Protein AF-A0AAX3UDH3-F1 (afdb_monomer_lite)

InterPro domains:
  IPR043994 Bacterial toxin, RNase RnlA/LsoA, DBD domain [PF19034] (33-159)

Radius of gyration: 20.66 Å; chains: 1; bounding box: 42×33×62 Å

Sequence (194 aa):
MVEQSVAYLVPLVESSEAVIETLSDFNTNINKQRIEKLFNKLIPDYQGGQSNQKYENMLYQSVFNYDSNSESYEYTYKITPALRLSEYYLGEIFEKIDGGHECVVNKWGYHRFNNAFEPTSEHHLKSSFKDILSDDEKVRFVESLYNFYNSERSKYFHTNDDALDTLTVDSNQEAKDILKEAFELFDKYYIYFV

Secondary structure (DSSP, 8-state):
-HHHHHHHHGGGSSSHHHHHHHHHHH-----HHHHHHHHHHHSTT--S--S-HHHHHHHHHHHHHHH-----S--HHHHHHHHHHHHHHHHHHHHHHHTT-SSSB-TTS-B-GGGGB-SSSS-PBPHHHHHHH--HHHHHHHHHHHHHHHHHHHHHHPPPSSGGG------HHHHHHHHHHHHHHHHHHHHHT-

Organism: NCBI:txid267818

Foldseek 3Di:
DVVVVLVVCVVVAPDPVRSCVVVVVVPPPPPLVVLVVQLCVLQVLPPDDPVDPVLVVLSSQLSVLLPDPDDDQFNLVSCVSLLVNLLVLLCLVVCVQPVCPDFFADPVGHGDSLRQFDPDPQTAGDVSSVVSLVDVVVRVLSSLSCSLSVVSCVQQVDCDPDVVSRDTHRDSVSSNVSSSSSSVSNSVSSVRPD

Structure (mmCIF, N/CA/C/O backbone):
data_AF-A0AAX3UDH3-F1
#
_entry.id   AF-A0AAX3UDH3-F1
#
loop_
_atom_site.group_PDB
_atom_site.id
_atom_site.type_symbol
_atom_site.label_atom_id
_atom_site.label_alt_id
_atom_site.label_comp_id
_atom_site.label_asym_id
_atom_site.label_entity_id
_atom_site.label_seq_id
_atom_site.pdbx_PDB_ins_code
_atom_site.Cartn_x
_atom_site.Cartn_y
_atom_site.Cartn_z
_atom_site.occupancy
_atom_site.B_iso_or_equiv
_atom_site.auth_seq_id
_atom_site.auth_comp_id
_atom_site.auth_asym_id
_atom_site.auth_atom_id
_atom_site.pdbx_PDB_model_num
ATOM 1 N N . MET A 1 1 ? -3.251 20.410 29.543 1.00 50.47 1 MET A N 1
ATOM 2 C CA . MET A 1 1 ? -4.404 20.405 28.610 1.00 50.47 1 MET A CA 1
ATOM 3 C C . MET A 1 1 ? -5.222 19.122 28.693 1.00 50.47 1 MET A C 1
ATOM 5 O O . MET A 1 1 ? -6.424 19.229 28.888 1.00 50.47 1 MET A O 1
ATOM 9 N N . VAL A 1 2 ? -4.614 17.932 28.603 1.00 46.34 2 VAL A N 1
ATOM 10 C CA . VAL A 1 2 ? -5.350 16.653 28.714 1.00 46.34 2 VAL A CA 1
ATOM 11 C C . VAL A 1 2 ? -5.988 16.478 30.099 1.00 46.34 2 VAL A C 1
ATOM 13 O O . VAL A 1 2 ? -7.186 16.251 30.180 1.00 46.34 2 VAL A O 1
ATOM 16 N N . GLU A 1 3 ? -5.248 16.719 31.187 1.00 49.31 3 GLU A N 1
ATOM 17 C CA . GLU A 1 3 ? -5.782 16.614 32.562 1.00 49.31 3 GLU A CA 1
ATOM 18 C C . GLU A 1 3 ? -6.957 17.566 32.833 1.00 49.31 3 GLU A C 1
ATOM 20 O O . GLU A 1 3 ? -7.938 17.186 33.463 1.00 49.31 3 GLU A O 1
ATOM 25 N N . GLN A 1 4 ? -6.892 18.792 32.305 1.00 53.66 4 GLN A N 1
ATOM 26 C CA . GLN A 1 4 ? -7.979 19.768 32.425 1.00 53.66 4 GLN A CA 1
ATOM 27 C C . GLN A 1 4 ? -9.212 19.340 31.621 1.00 53.66 4 GLN A C 1
ATOM 29 O O . GLN A 1 4 ? -10.327 19.518 32.091 1.00 53.66 4 GLN A O 1
ATOM 34 N N . SER A 1 5 ? -9.023 18.735 30.446 1.00 50.56 5 SER A N 1
ATOM 35 C CA . SER A 1 5 ? -10.128 18.251 29.606 1.00 50.56 5 SER A CA 1
ATOM 36 C C . SER A 1 5 ? -10.804 17.021 30.221 1.00 50.56 5 SER A C 1
ATOM 38 O O . SER A 1 5 ? -12.026 16.945 30.252 1.00 50.56 5 SER A O 1
ATOM 40 N N . VAL A 1 6 ? -10.022 16.101 30.798 1.00 57.16 6 VAL A N 1
ATOM 41 C CA . VAL A 1 6 ? -10.535 14.927 31.524 1.00 57.16 6 VAL A CA 1
ATOM 42 C C . VAL A 1 6 ? -11.318 15.356 32.766 1.00 57.16 6 VAL A C 1
ATOM 44 O O . VAL A 1 6 ? -12.434 14.889 32.970 1.00 57.16 6 VAL A O 1
ATOM 47 N N . ALA A 1 7 ? -10.806 16.313 33.545 1.00 59.47 7 ALA A N 1
ATOM 48 C CA . ALA A 1 7 ? -11.516 16.848 34.709 1.00 59.47 7 ALA A CA 1
ATOM 49 C C . ALA A 1 7 ? -12.861 17.520 34.358 1.00 59.47 7 ALA A C 1
ATOM 51 O O . ALA A 1 7 ? -13.766 17.523 35.187 1.00 59.47 7 ALA A O 1
ATOM 52 N N . TYR A 1 8 ? -13.005 18.060 33.141 1.00 60.03 8 TYR A N 1
ATOM 53 C CA . TYR A 1 8 ? -14.263 18.632 32.640 1.00 60.03 8 TYR A CA 1
ATOM 54 C C . TYR A 1 8 ? -15.272 17.584 32.159 1.00 60.03 8 TYR A C 1
ATOM 56 O O . TYR A 1 8 ? -16.471 17.853 32.174 1.00 60.03 8 TYR A O 1
ATOM 64 N N . LEU A 1 9 ? -14.804 16.412 31.728 1.00 58.44 9 LEU A N 1
ATOM 65 C CA . LEU A 1 9 ? -15.648 15.336 31.206 1.00 58.44 9 LEU A CA 1
ATOM 66 C C . LEU A 1 9 ? -16.177 14.418 32.315 1.00 58.44 9 LEU A C 1
ATOM 68 O O . LEU A 1 9 ? -17.306 13.955 32.223 1.00 58.44 9 LEU A O 1
ATOM 72 N N . VAL A 1 10 ? -15.410 14.213 33.391 1.00 64.06 10 VAL A N 1
ATOM 73 C CA . VAL A 1 10 ? -15.787 13.366 34.545 1.00 64.06 10 VAL A CA 1
ATOM 74 C C . VAL A 1 10 ? -17.151 13.716 35.178 1.00 64.06 10 VAL A C 1
ATOM 76 O O . VAL A 1 10 ? -17.868 12.793 35.546 1.00 64.06 10 VAL A O 1
ATOM 79 N N . PRO A 1 11 ? -17.570 14.990 35.304 1.00 66.81 11 PRO A N 1
ATOM 80 C CA . PRO A 1 11 ? -18.892 15.335 35.837 1.00 66.81 11 PRO A CA 1
ATOM 81 C C . PRO A 1 11 ? -20.049 15.114 34.850 1.00 66.81 11 PRO A C 1
ATOM 83 O O . PRO A 1 11 ? -21.204 15.201 35.254 1.00 66.81 11 PRO A O 1
ATOM 86 N N . LEU A 1 12 ? -19.754 14.915 33.560 1.00 68.94 12 LEU A N 1
ATOM 87 C CA . LEU A 1 12 ? -20.749 14.778 32.488 1.00 68.94 12 LEU A CA 1
ATOM 88 C C . LEU A 1 12 ? -21.174 13.324 32.245 1.00 68.94 12 LEU A C 1
ATOM 90 O O . LEU A 1 12 ? -22.086 13.082 31.460 1.00 68.94 12 LEU A O 1
ATOM 94 N N . VAL A 1 13 ? -20.518 12.368 32.900 1.00 69.38 13 VAL A N 1
ATOM 95 C CA . VAL A 1 13 ? -20.824 10.935 32.828 1.00 69.38 13 VAL A CA 1
ATOM 96 C C . VAL A 1 13 ? -21.530 10.497 34.109 1.00 69.38 13 VAL A C 1
ATOM 98 O O . VAL A 1 13 ? -21.195 10.934 35.207 1.00 69.38 13 VAL A O 1
ATOM 101 N N . GLU A 1 14 ? -22.549 9.652 33.954 1.00 72.75 14 GLU A N 1
ATOM 102 C CA . GLU A 1 14 ? -23.568 9.387 34.982 1.00 72.75 14 GLU A CA 1
ATOM 103 C C . GLU A 1 14 ? -23.058 8.578 36.187 1.00 72.75 14 GLU A C 1
ATOM 105 O O . GLU A 1 14 ? -23.706 8.548 37.235 1.00 72.75 14 GLU A O 1
ATOM 110 N N . SER A 1 15 ? -21.896 7.930 36.065 1.00 77.00 15 SER A N 1
ATOM 111 C CA . SER A 1 15 ? -21.279 7.147 37.136 1.00 77.00 15 SER A CA 1
ATOM 112 C C . SER A 1 15 ? -19.761 7.040 36.993 1.00 77.00 15 SER A C 1
ATOM 114 O O . SER A 1 15 ? -19.193 7.210 35.913 1.00 77.00 15 SER A O 1
ATOM 116 N N . SER A 1 16 ? -19.099 6.701 38.099 1.00 64.31 16 SER A N 1
ATOM 117 C CA . SER A 1 16 ? -17.665 6.397 38.151 1.00 64.31 16 SER A CA 1
ATOM 118 C C . SER A 1 16 ? -17.289 5.244 37.213 1.00 64.31 16 SER A C 1
ATOM 120 O O . SER A 1 16 ? -16.228 5.260 36.599 1.00 64.31 16 SER A O 1
ATOM 122 N N . GLU A 1 17 ? -18.164 4.248 37.081 1.00 68.69 17 GLU A N 1
ATOM 123 C CA . GLU A 1 17 ? -17.997 3.110 36.179 1.00 68.69 17 GLU A CA 1
ATOM 124 C C . GLU A 1 17 ? -18.070 3.544 34.709 1.00 68.69 17 GLU A C 1
ATOM 126 O O . GLU A 1 17 ? -17.215 3.141 33.926 1.00 68.69 17 GLU A O 1
ATOM 131 N N . ALA A 1 18 ? -19.002 4.437 34.352 1.00 65.56 18 ALA A N 1
ATOM 132 C CA . ALA A 1 18 ? -19.105 5.002 33.005 1.00 65.56 18 ALA A CA 1
ATOM 133 C C . ALA A 1 18 ? -17.903 5.900 32.656 1.00 65.56 18 ALA A C 1
ATOM 135 O O . ALA A 1 18 ? -17.441 5.905 31.516 1.00 65.56 18 ALA A O 1
ATOM 136 N N . VAL A 1 19 ? -17.348 6.623 33.641 1.00 63.16 19 VAL A N 1
ATOM 137 C CA . VAL A 1 19 ? -16.076 7.358 33.504 1.00 63.16 19 VAL A CA 1
ATOM 138 C C . VAL A 1 19 ? -14.935 6.393 33.184 1.00 63.16 19 VAL A C 1
ATOM 140 O O . VAL A 1 19 ? -14.144 6.663 32.284 1.00 63.16 19 VAL A O 1
ATOM 143 N N . ILE A 1 20 ? -14.834 5.281 33.918 1.00 61.66 20 ILE A N 1
ATOM 144 C CA . ILE A 1 20 ? -13.779 4.281 33.717 1.00 61.66 20 ILE A CA 1
ATOM 145 C C . ILE A 1 20 ? -13.925 3.619 32.349 1.00 61.66 20 ILE A C 1
ATOM 147 O O . ILE A 1 20 ? -12.925 3.510 31.650 1.00 61.66 20 ILE A O 1
ATOM 151 N N . GLU A 1 21 ? -15.130 3.222 31.947 1.00 62.09 21 GLU A N 1
ATOM 152 C CA . GLU A 1 21 ? -15.416 2.654 30.623 1.00 62.09 21 GLU A CA 1
ATOM 153 C C . GLU A 1 21 ? -15.028 3.634 29.507 1.00 62.09 21 GLU A C 1
ATOM 155 O O . GLU A 1 21 ? -14.167 3.326 28.684 1.00 62.09 21 GLU A O 1
ATOM 160 N N . THR A 1 22 ? -15.523 4.874 29.580 1.00 60.72 22 THR A N 1
ATOM 161 C CA . THR A 1 22 ? -15.223 5.932 28.601 1.00 60.72 22 THR A CA 1
ATOM 162 C C . THR A 1 22 ? -13.722 6.227 28.529 1.00 60.72 22 THR A C 1
ATOM 164 O O . THR A 1 22 ? -13.146 6.307 27.449 1.00 60.72 22 THR A O 1
ATOM 167 N N . LEU A 1 23 ? -13.038 6.379 29.669 1.00 58.16 23 LEU A N 1
ATOM 168 C CA . LEU A 1 23 ? -11.596 6.649 29.691 1.00 58.16 23 LEU A CA 1
ATOM 169 C C . LEU A 1 23 ? -10.756 5.430 29.287 1.00 58.16 23 LEU A C 1
ATOM 171 O O . LEU A 1 23 ? -9.644 5.612 28.795 1.00 58.16 23 LEU A O 1
ATOM 175 N N . SER A 1 24 ? -11.265 4.210 29.470 1.00 55.72 24 SER A N 1
ATOM 176 C CA . SER A 1 24 ? -10.615 2.980 29.003 1.00 55.72 24 SER A CA 1
ATOM 177 C C . SER A 1 24 ? -10.665 2.869 27.482 1.00 55.72 24 SER A C 1
ATOM 179 O O . SER A 1 24 ? -9.660 2.480 26.888 1.00 55.72 24 SER A O 1
ATOM 181 N N . ASP A 1 25 ? -11.756 3.316 26.853 1.00 56.56 25 ASP A N 1
ATOM 182 C CA . ASP A 1 25 ? -11.850 3.456 25.394 1.00 56.56 25 ASP A CA 1
ATOM 183 C C . ASP A 1 25 ? -10.871 4.508 24.846 1.00 56.56 25 ASP A C 1
ATOM 185 O O . ASP A 1 25 ? -10.319 4.345 23.757 1.00 56.56 25 ASP A O 1
ATOM 189 N N . PHE A 1 26 ? -10.576 5.559 25.621 1.00 52.06 26 PHE A N 1
ATOM 190 C CA . PHE A 1 26 ? -9.542 6.549 25.284 1.00 52.06 26 PHE A CA 1
ATOM 191 C C . PHE A 1 26 ? -8.108 6.091 25.599 1.00 52.06 26 PHE A C 1
ATOM 193 O O . PHE A 1 26 ? -7.152 6.667 25.073 1.00 52.06 26 PHE A O 1
ATOM 200 N N . ASN A 1 27 ? -7.920 5.064 26.432 1.00 50.66 27 ASN A N 1
ATOM 201 C CA . ASN A 1 27 ? -6.601 4.554 26.808 1.00 50.66 27 ASN A CA 1
ATOM 202 C C . ASN A 1 27 ? -6.144 3.440 25.854 1.00 50.66 27 ASN A C 1
ATOM 204 O O . ASN A 1 27 ? -5.827 2.318 26.258 1.00 50.66 27 ASN A O 1
ATOM 208 N N . THR A 1 28 ? -6.086 3.750 24.558 1.00 54.84 28 THR A N 1
ATOM 209 C CA . THR A 1 28 ? -5.545 2.845 23.540 1.00 54.84 28 THR A CA 1
ATOM 210 C C . THR A 1 28 ? -4.021 2.815 23.626 1.00 54.84 28 THR A C 1
ATOM 212 O O . THR A 1 28 ? -3.315 3.442 22.831 1.00 54.84 28 THR A O 1
ATOM 215 N N . ASN A 1 29 ? -3.473 2.061 24.576 1.00 63.22 29 ASN A N 1
ATOM 216 C CA . ASN A 1 29 ? -2.097 1.601 24.438 1.00 63.22 29 ASN A CA 1
ATOM 217 C C . ASN A 1 29 ? -2.044 0.701 23.198 1.00 63.22 29 ASN A C 1
ATOM 219 O O . ASN A 1 29 ? -2.386 -0.480 23.263 1.00 63.22 29 ASN A O 1
ATOM 223 N N . ILE A 1 30 ? -1.639 1.265 22.052 1.00 67.38 30 ILE A N 1
ATOM 224 C CA . ILE A 1 30 ? -1.313 0.484 20.857 1.00 67.38 30 ILE A CA 1
ATOM 225 C C . ILE A 1 30 ? -0.322 -0.582 21.308 1.00 67.38 30 ILE A C 1
ATOM 227 O O . ILE A 1 30 ? 0.791 -0.270 21.741 1.00 67.38 30 ILE A O 1
ATOM 231 N N . ASN A 1 31 ? -0.724 -1.848 21.227 1.00 82.19 31 ASN A N 1
ATOM 232 C CA . ASN A 1 31 ? 0.163 -2.954 21.537 1.00 82.19 31 ASN A CA 1
ATOM 233 C C . ASN A 1 31 ? 1.175 -3.096 20.391 1.00 82.19 31 ASN A C 1
ATOM 235 O O . ASN A 1 31 ? 0.994 -3.906 19.483 1.00 82.19 31 ASN A O 1
ATOM 239 N N . LYS A 1 32 ? 2.227 -2.270 20.423 1.00 84.38 32 LYS A N 1
ATOM 240 C CA . LYS A 1 32 ? 3.258 -2.196 19.378 1.00 84.38 32 LYS A CA 1
ATOM 241 C C . LYS A 1 32 ? 3.891 -3.557 19.105 1.00 84.38 32 LYS A C 1
ATOM 243 O O . LYS A 1 32 ? 4.018 -3.928 17.952 1.00 84.38 32 LYS A O 1
ATOM 248 N N . GLN A 1 33 ? 4.132 -4.360 20.143 1.00 87.06 33 GLN A N 1
ATOM 249 C CA . GLN A 1 33 ? 4.660 -5.721 19.989 1.00 87.06 33 GLN A CA 1
ATOM 250 C C . GLN A 1 33 ? 3.724 -6.636 19.190 1.00 87.06 33 GLN A C 1
ATOM 252 O O . GLN A 1 33 ? 4.177 -7.484 18.423 1.00 87.06 33 GLN A O 1
ATOM 257 N N . ARG A 1 34 ? 2.405 -6.509 19.375 1.00 87.69 34 ARG A N 1
ATOM 258 C CA . ARG A 1 34 ? 1.424 -7.254 18.575 1.00 87.69 34 ARG A CA 1
ATOM 259 C C . ARG A 1 34 ? 1.435 -6.788 17.121 1.00 87.69 34 ARG A C 1
ATOM 261 O O . ARG A 1 34 ? 1.380 -7.639 16.239 1.00 87.69 34 ARG A O 1
ATOM 268 N N . ILE A 1 35 ? 1.541 -5.480 16.887 1.00 91.31 35 ILE A N 1
ATOM 269 C CA . ILE A 1 35 ? 1.643 -4.907 15.538 1.00 91.31 35 ILE A CA 1
ATOM 270 C C . ILE A 1 35 ? 2.937 -5.349 14.851 1.00 91.31 35 ILE A C 1
ATOM 272 O O . ILE A 1 35 ? 2.871 -5.821 13.727 1.00 91.31 35 ILE A O 1
ATOM 276 N N . GLU A 1 36 ? 4.080 -5.316 15.532 1.00 91.50 36 GLU A N 1
ATOM 277 C CA . GLU A 1 36 ? 5.367 -5.816 15.027 1.00 91.50 36 GLU A CA 1
ATOM 278 C C . GLU A 1 36 ? 5.296 -7.310 14.672 1.00 91.50 36 GLU A C 1
ATOM 280 O O . GLU A 1 36 ? 5.730 -7.731 13.601 1.00 91.50 36 GLU A O 1
ATOM 285 N N . LYS A 1 37 ? 4.676 -8.130 15.533 1.00 92.69 37 LYS A N 1
ATOM 286 C CA . LYS A 1 37 ? 4.460 -9.559 15.247 1.00 92.69 37 LYS A CA 1
ATOM 287 C C . LYS A 1 37 ? 3.559 -9.790 14.039 1.00 92.69 37 LYS A C 1
ATOM 289 O O . LYS A 1 37 ? 3.765 -10.768 13.328 1.00 92.69 37 LYS A O 1
ATOM 294 N N . LEU A 1 38 ? 2.526 -8.970 13.855 1.00 95.06 38 LEU A N 1
ATOM 295 C CA . LEU A 1 38 ? 1.636 -9.071 12.701 1.00 95.06 38 LEU A CA 1
ATOM 296 C C . LEU A 1 38 ? 2.331 -8.576 11.429 1.00 95.06 38 LEU A C 1
ATOM 298 O O . LEU A 1 38 ? 2.229 -9.227 10.398 1.00 95.06 38 LEU A O 1
ATOM 302 N N . PHE A 1 39 ? 3.091 -7.491 11.526 1.00 95.44 39 PHE A N 1
ATOM 303 C CA . PHE A 1 39 ? 3.909 -6.949 10.449 1.00 95.44 39 PHE A CA 1
ATOM 304 C C . PHE A 1 39 ? 4.864 -8.012 9.894 1.00 95.44 39 PHE A C 1
ATOM 306 O O . PHE A 1 39 ? 4.780 -8.326 8.713 1.00 95.44 39 PHE A O 1
ATOM 313 N N . ASN A 1 40 ? 5.634 -8.688 10.753 1.00 94.56 40 ASN A N 1
ATOM 314 C CA . ASN A 1 40 ? 6.545 -9.765 10.336 1.00 94.56 40 ASN A CA 1
ATOM 315 C C . ASN A 1 40 ? 5.836 -10.986 9.716 1.00 94.56 40 ASN A C 1
ATOM 317 O O . ASN A 1 40 ? 6.485 -11.837 9.119 1.00 94.56 40 ASN A O 1
ATOM 321 N N . LYS A 1 41 ? 4.518 -11.132 9.907 1.00 96.56 41 LYS A N 1
ATOM 322 C CA . LYS A 1 41 ? 3.723 -12.182 9.251 1.00 96.56 41 LYS A CA 1
ATOM 323 C C . LYS A 1 41 ? 3.182 -11.745 7.895 1.00 96.56 41 LYS A C 1
ATOM 325 O O . LYS A 1 41 ? 2.978 -12.599 7.044 1.00 96.56 41 LYS A O 1
A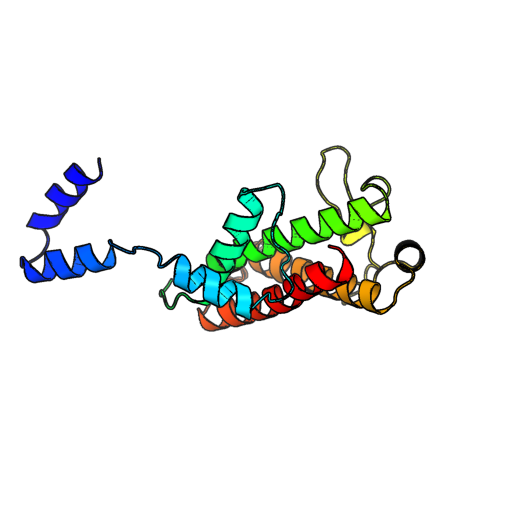TOM 330 N N . LEU A 1 42 ? 2.863 -10.461 7.752 1.00 97.38 42 LEU A N 1
ATOM 331 C CA . LEU A 1 42 ? 2.278 -9.891 6.539 1.00 97.38 42 LEU A CA 1
ATOM 332 C C . LEU A 1 42 ? 3.344 -9.528 5.505 1.00 97.38 42 LEU A C 1
ATOM 334 O O . LEU A 1 42 ? 3.063 -9.597 4.318 1.00 97.38 42 LEU A O 1
ATOM 338 N N . ILE A 1 43 ? 4.532 -9.136 5.968 1.00 96.62 43 ILE A N 1
ATOM 339 C CA . ILE A 1 43 ? 5.668 -8.710 5.145 1.00 96.62 43 ILE A CA 1
ATOM 340 C C . ILE A 1 43 ? 6.928 -9.438 5.660 1.00 96.62 43 ILE A C 1
ATOM 342 O O . ILE A 1 43 ? 7.802 -8.813 6.270 1.00 96.62 43 ILE A O 1
ATOM 346 N N . PRO A 1 44 ? 6.976 -10.782 5.564 1.00 96.50 44 PRO A N 1
ATOM 347 C CA . PRO A 1 44 ? 8.064 -11.592 6.113 1.00 96.50 44 PRO A CA 1
ATOM 348 C C . PRO A 1 44 ? 9.444 -11.291 5.519 1.00 96.50 44 PRO A C 1
ATOM 350 O O . PRO A 1 44 ? 10.438 -11.490 6.219 1.00 96.50 44 PRO A O 1
ATOM 353 N N . ASP A 1 45 ? 9.522 -10.801 4.280 1.00 96.19 45 ASP A N 1
ATOM 354 C CA . ASP A 1 45 ? 10.794 -10.520 3.612 1.00 96.19 45 ASP A CA 1
ATOM 355 C C . ASP A 1 45 ? 11.368 -9.138 3.962 1.00 96.19 45 ASP A C 1
ATOM 357 O O . ASP A 1 45 ? 12.450 -8.774 3.497 1.00 96.19 45 ASP A O 1
ATOM 361 N N . TYR A 1 46 ? 10.712 -8.383 4.854 1.00 92.44 46 TYR A N 1
ATOM 362 C CA . TYR A 1 46 ? 11.265 -7.150 5.409 1.00 92.44 46 TYR A CA 1
ATOM 363 C C . TYR A 1 46 ? 12.584 -7.401 6.160 1.00 92.44 46 TYR A C 1
ATOM 365 O O . TYR A 1 46 ? 12.601 -7.890 7.290 1.00 92.44 46 TYR A O 1
ATOM 373 N N . GLN A 1 47 ? 13.704 -6.980 5.571 1.00 81.12 47 GLN A N 1
ATOM 374 C CA . GLN A 1 47 ? 15.046 -7.193 6.136 1.00 81.12 47 GLN A CA 1
ATOM 375 C C . GLN A 1 47 ? 15.443 -6.191 7.242 1.00 81.12 47 GLN A C 1
ATOM 377 O O . GLN A 1 47 ? 16.555 -6.256 7.769 1.00 81.12 47 GLN A O 1
ATOM 382 N N . GLY A 1 48 ? 14.556 -5.265 7.627 1.00 74.31 48 GLY A N 1
ATOM 383 C CA . GLY A 1 48 ? 14.894 -4.190 8.565 1.00 74.31 48 GLY A CA 1
ATOM 384 C C . GLY A 1 48 ? 15.775 -3.098 7.952 1.00 74.31 48 GLY A C 1
ATOM 385 O O . GLY A 1 48 ? 16.276 -3.214 6.837 1.00 74.31 48 GLY A O 1
ATOM 386 N N . GLY A 1 49 ? 15.976 -2.005 8.694 1.00 59.72 49 GLY A N 1
ATOM 387 C CA . GLY A 1 49 ? 17.030 -1.040 8.370 1.00 59.72 49 GLY A CA 1
ATOM 388 C C . GLY A 1 49 ? 16.718 -0.067 7.232 1.00 59.72 49 GLY A C 1
ATOM 389 O O . GLY A 1 49 ? 17.648 0.471 6.630 1.00 59.72 49 GLY A O 1
ATOM 390 N N . GLN A 1 50 ? 15.442 0.224 6.960 1.00 58.09 50 GLN A N 1
ATOM 391 C CA . GLN A 1 50 ? 15.107 1.420 6.185 1.00 58.09 50 GLN A CA 1
ATOM 392 C C . GLN A 1 50 ? 15.693 2.630 6.928 1.00 58.09 50 GLN A C 1
ATOM 394 O O . GLN A 1 50 ? 15.379 2.869 8.092 1.00 58.09 50 GLN A O 1
ATOM 399 N N . SER A 1 51 ? 16.560 3.405 6.275 1.00 56.03 51 SER A N 1
ATOM 400 C CA . SER A 1 51 ? 17.289 4.523 6.902 1.00 56.03 51 SER A CA 1
ATOM 401 C C . SER A 1 51 ? 16.376 5.641 7.435 1.00 56.03 51 SER A C 1
ATOM 403 O O . SER A 1 51 ? 16.842 6.576 8.090 1.00 56.03 51 SER A O 1
ATOM 405 N N . ASN A 1 52 ? 15.067 5.555 7.175 1.00 73.12 52 ASN A N 1
ATOM 406 C CA . ASN A 1 52 ? 14.086 6.581 7.467 1.00 73.12 52 ASN A CA 1
ATOM 407 C C . ASN A 1 52 ? 12.917 6.048 8.316 1.00 73.12 52 ASN A C 1
ATOM 409 O O . ASN A 1 52 ? 11.972 5.429 7.825 1.00 73.12 52 ASN A O 1
ATOM 413 N N . GLN A 1 53 ? 12.939 6.431 9.596 1.00 81.00 53 GLN A N 1
ATOM 414 C CA . GLN A 1 53 ? 11.912 6.141 10.604 1.00 81.00 53 GLN A CA 1
ATOM 415 C C . GLN A 1 53 ? 10.482 6.494 10.162 1.00 81.00 53 GLN A C 1
ATOM 417 O O . GLN A 1 53 ? 9.517 5.896 10.637 1.00 81.00 53 GLN A O 1
ATOM 422 N N . LYS A 1 54 ? 10.303 7.481 9.272 1.00 82.00 54 LYS A N 1
ATOM 423 C CA . LYS A 1 54 ? 8.967 7.872 8.803 1.00 82.00 54 LYS A CA 1
ATOM 424 C C . LYS A 1 54 ? 8.318 6.770 7.965 1.00 82.00 54 LYS A C 1
ATOM 426 O O . LYS A 1 54 ? 7.110 6.585 8.089 1.00 82.00 54 LYS A O 1
ATOM 431 N N . TYR A 1 55 ? 9.090 6.038 7.159 1.00 82.19 55 TYR A N 1
ATOM 432 C CA . TYR A 1 55 ? 8.566 4.926 6.361 1.00 82.19 55 TYR A CA 1
ATOM 433 C C . TYR A 1 55 ? 8.198 3.741 7.242 1.00 82.19 55 TYR A C 1
ATOM 435 O O . TYR A 1 55 ? 7.089 3.224 7.126 1.00 82.19 55 TYR A O 1
ATOM 443 N N . GLU A 1 56 ? 9.058 3.390 8.200 1.00 87.12 56 GLU A N 1
ATOM 444 C CA . GLU A 1 56 ? 8.744 2.347 9.181 1.00 87.12 56 GLU A CA 1
ATOM 445 C C . GLU A 1 56 ? 7.466 2.673 9.963 1.00 87.12 56 GLU A C 1
ATOM 447 O O . GLU A 1 56 ? 6.586 1.829 10.115 1.00 87.12 56 GLU A O 1
ATOM 452 N N . ASN A 1 57 ? 7.301 3.929 10.389 1.00 87.75 57 ASN A N 1
ATOM 453 C CA . ASN A 1 57 ? 6.079 4.356 11.066 1.00 87.75 57 ASN A CA 1
ATOM 454 C C . ASN A 1 57 ? 4.839 4.210 10.170 1.00 87.75 57 ASN A C 1
ATOM 456 O O . ASN A 1 57 ? 3.785 3.821 10.667 1.00 87.75 57 ASN A O 1
ATOM 460 N N . MET A 1 58 ? 4.940 4.495 8.866 1.00 91.56 58 MET A N 1
ATOM 461 C CA . MET A 1 58 ? 3.826 4.290 7.930 1.00 91.56 58 MET A CA 1
ATOM 462 C C . MET A 1 58 ? 3.519 2.806 7.707 1.00 91.56 58 MET A C 1
ATOM 464 O O . MET A 1 58 ? 2.345 2.453 7.588 1.00 91.56 58 MET A O 1
ATOM 468 N N . LEU A 1 59 ? 4.530 1.932 7.703 1.00 93.69 59 LEU A N 1
ATOM 469 C CA . LEU A 1 59 ? 4.334 0.482 7.612 1.00 93.69 59 LEU A CA 1
ATOM 470 C C . LEU A 1 59 ? 3.578 -0.039 8.830 1.00 93.69 59 LEU A C 1
ATOM 472 O O . LEU A 1 59 ? 2.514 -0.644 8.689 1.00 93.69 59 LEU A O 1
ATOM 476 N N . TYR A 1 60 ? 4.058 0.281 10.033 1.00 93.12 60 TYR A N 1
ATOM 477 C CA . TYR A 1 60 ? 3.376 -0.109 11.265 1.00 93.12 60 TYR A CA 1
ATOM 478 C C . TYR A 1 60 ? 1.980 0.504 11.374 1.00 93.12 60 TYR A C 1
ATOM 480 O O . TYR A 1 60 ? 1.059 -0.172 11.826 1.00 93.12 60 TYR A O 1
ATOM 488 N N . GLN A 1 61 ? 1.792 1.749 10.922 1.00 93.12 61 GLN A N 1
ATOM 489 C CA . GLN A 1 61 ? 0.468 2.367 10.879 1.00 93.12 61 GLN A CA 1
ATOM 490 C C . GLN A 1 61 ? -0.470 1.633 9.914 1.00 93.12 61 GLN A C 1
ATOM 492 O O . GLN A 1 61 ? -1.638 1.441 10.242 1.00 93.12 61 GLN A O 1
ATOM 497 N N . SER A 1 62 ? 0.023 1.193 8.754 1.00 96.44 62 SER A N 1
ATOM 498 C CA . SER A 1 62 ? -0.768 0.411 7.795 1.00 96.44 62 SER A CA 1
ATOM 499 C C . SER A 1 62 ? -1.206 -0.921 8.409 1.00 96.44 62 SER A C 1
ATOM 501 O O . SER A 1 62 ? -2.382 -1.274 8.347 1.00 96.44 62 SER A O 1
ATOM 503 N N . VAL A 1 63 ? -0.294 -1.625 9.091 1.00 96.81 63 VAL A N 1
ATOM 504 C CA . VAL A 1 63 ? -0.607 -2.883 9.795 1.00 96.81 63 VAL A CA 1
ATOM 505 C C . VAL A 1 63 ? -1.573 -2.659 10.956 1.00 96.81 63 VAL A C 1
ATOM 507 O O . VAL A 1 63 ? -2.496 -3.446 11.152 1.00 96.81 63 VAL A O 1
ATOM 510 N N . PHE A 1 64 ? -1.412 -1.569 11.707 1.00 94.31 64 PHE A N 1
ATOM 511 C CA . PHE A 1 64 ? -2.365 -1.181 12.744 1.00 94.31 64 PHE A CA 1
ATOM 512 C C . PHE A 1 64 ? -3.760 -0.917 12.162 1.00 94.31 64 PHE A C 1
ATOM 514 O O . PHE A 1 64 ? -4.752 -1.398 12.706 1.00 94.31 64 PHE A O 1
ATOM 521 N N . ASN A 1 65 ? -3.846 -0.197 11.042 1.00 93.94 65 ASN A N 1
ATOM 522 C CA . ASN A 1 65 ? -5.113 0.088 10.373 1.00 93.94 65 ASN A CA 1
ATOM 523 C C . ASN A 1 65 ? -5.796 -1.194 9.874 1.00 93.94 65 ASN A C 1
ATOM 525 O O . ASN A 1 65 ? -7.009 -1.323 10.028 1.00 93.94 65 ASN A O 1
ATOM 529 N N . TYR A 1 66 ? -5.018 -2.145 9.348 1.00 97.00 66 TYR A N 1
ATOM 530 C CA . TYR A 1 66 ? -5.494 -3.465 8.927 1.00 97.00 66 TYR A CA 1
ATOM 531 C C . TYR A 1 66 ? -6.019 -4.298 10.103 1.00 97.00 66 TYR A C 1
ATOM 533 O O . TYR A 1 66 ? -7.053 -4.961 10.011 1.00 97.00 66 TYR A O 1
ATOM 541 N N . ASP A 1 67 ? -5.321 -4.258 11.234 1.00 93.88 67 ASP A N 1
ATOM 542 C CA . ASP A 1 67 ? -5.707 -5.007 12.425 1.00 93.88 67 ASP A CA 1
ATOM 543 C C . ASP A 1 67 ? -6.921 -4.399 13.152 1.00 93.88 67 ASP A C 1
ATOM 545 O O . ASP A 1 67 ? -7.710 -5.113 13.775 1.00 93.88 67 ASP A O 1
ATOM 549 N N . SER A 1 68 ? -7.098 -3.080 13.046 1.00 87.81 68 SER A N 1
ATOM 550 C CA . SER A 1 68 ? -8.143 -2.343 13.749 1.00 87.81 68 SER A CA 1
ATOM 551 C C . SER A 1 68 ? -9.559 -2.704 13.281 1.00 87.81 68 SER A C 1
ATOM 553 O O . SER A 1 68 ? -9.907 -2.635 12.098 1.00 87.81 68 SER A O 1
ATOM 555 N N . ASN A 1 69 ? -10.429 -2.981 14.254 1.00 86.94 69 ASN A N 1
ATOM 556 C CA . ASN A 1 69 ? -11.873 -3.139 14.062 1.00 86.94 69 ASN A CA 1
ATOM 557 C C . ASN A 1 69 ? -12.668 -1.861 14.369 1.00 86.94 69 ASN A C 1
ATOM 559 O O . ASN A 1 69 ? -13.885 -1.933 14.488 1.00 86.94 69 ASN A O 1
ATOM 563 N N . SER A 1 70 ? -12.003 -0.707 14.502 1.00 78.81 70 SER A N 1
ATOM 564 C CA . SER A 1 70 ? -12.687 0.558 14.782 1.00 78.81 70 SER A CA 1
ATOM 565 C C . SER A 1 70 ? -13.712 0.892 13.700 1.00 78.81 70 SER A C 1
ATOM 567 O O . SER A 1 70 ? -13.398 0.809 12.507 1.00 78.81 70 SER A O 1
ATOM 569 N N . GLU A 1 71 ? -14.909 1.291 14.122 1.00 84.56 71 GLU A N 1
ATOM 570 C CA . GLU A 1 71 ? -15.957 1.806 13.241 1.00 84.56 71 GLU A CA 1
ATOM 571 C C . GLU A 1 71 ? -15.690 3.271 12.866 1.00 84.56 71 GLU A C 1
ATOM 573 O O . GLU A 1 71 ? -15.062 4.016 13.621 1.00 84.56 71 GLU A O 1
ATOM 578 N N . SER A 1 72 ? -16.111 3.669 11.666 1.00 84.38 72 SER A N 1
ATOM 579 C CA . SER A 1 72 ? -15.968 5.028 11.140 1.00 84.38 72 SER A CA 1
ATOM 580 C C . SER A 1 72 ? -17.054 5.292 10.099 1.00 84.38 72 SER A C 1
ATOM 582 O O . SER A 1 72 ? -17.598 4.349 9.531 1.00 84.38 72 SER A O 1
ATOM 584 N N . TYR A 1 73 ? -17.351 6.565 9.832 1.00 87.12 73 TYR A N 1
ATOM 585 C CA . TYR A 1 73 ? -18.273 6.955 8.758 1.00 87.12 73 TYR A CA 1
ATOM 586 C C . TYR A 1 73 ? -17.705 6.675 7.359 1.00 87.12 73 TYR A C 1
ATOM 588 O O . TYR A 1 73 ? -18.463 6.429 6.432 1.00 87.12 73 TYR A O 1
ATOM 596 N N . GLU A 1 74 ? -16.380 6.710 7.224 1.00 90.31 74 GLU A N 1
ATOM 597 C CA . GLU A 1 74 ? -15.627 6.311 6.035 1.00 90.31 74 GLU A CA 1
ATOM 598 C C . GLU A 1 74 ? -14.235 5.814 6.461 1.00 90.31 74 GLU A C 1
ATOM 600 O O . GLU A 1 74 ? -13.773 6.106 7.572 1.00 90.31 74 GLU A O 1
ATOM 605 N N . TYR A 1 75 ? -13.574 5.031 5.611 1.00 92.88 75 TYR A N 1
ATOM 606 C CA . TYR A 1 75 ? -12.350 4.300 5.952 1.00 92.88 75 TYR A CA 1
ATOM 607 C C . TYR A 1 75 ? -11.142 4.644 5.068 1.00 92.88 75 TYR A C 1
ATOM 609 O O . TYR A 1 75 ? -10.095 4.005 5.182 1.00 92.88 75 TYR A O 1
ATOM 617 N N . THR A 1 76 ? -11.224 5.672 4.225 1.00 91.25 76 THR A N 1
ATOM 618 C CA . THR A 1 76 ? -10.155 6.088 3.295 1.00 91.25 76 THR A CA 1
ATOM 619 C C . THR A 1 76 ? -8.864 6.443 4.040 1.00 91.25 76 THR A C 1
ATOM 621 O O . THR A 1 76 ? -7.744 6.171 3.585 1.00 91.25 76 THR A O 1
ATOM 624 N N . TYR A 1 77 ? -8.986 6.981 5.257 1.00 88.62 77 TYR A N 1
ATOM 625 C CA . TYR A 1 77 ? -7.832 7.250 6.117 1.00 88.62 77 TYR A CA 1
ATOM 626 C C . TYR A 1 77 ? -7.031 5.981 6.465 1.00 88.62 77 TYR A C 1
ATOM 628 O O . TYR A 1 77 ? -5.818 6.068 6.680 1.00 88.62 77 TYR A O 1
ATOM 636 N N . LYS A 1 78 ? -7.672 4.798 6.504 1.00 93.38 78 LYS A N 1
ATOM 637 C CA . LYS A 1 78 ? -7.006 3.534 6.855 1.00 93.38 78 LYS A CA 1
ATOM 638 C C . LYS A 1 78 ? -6.010 3.095 5.786 1.00 93.38 78 LYS A C 1
ATOM 640 O O . LYS A 1 78 ? -4.936 2.607 6.136 1.00 93.38 78 LYS A O 1
ATOM 645 N N . ILE A 1 79 ? -6.325 3.320 4.513 1.00 95.19 79 ILE A N 1
ATOM 646 C CA . ILE A 1 79 ? -5.491 2.903 3.374 1.00 95.19 79 ILE A CA 1
ATOM 647 C C . ILE A 1 79 ? -4.430 3.949 2.991 1.00 95.19 79 ILE A C 1
ATOM 649 O O . ILE A 1 79 ? -3.430 3.628 2.355 1.00 95.19 79 ILE A O 1
ATOM 653 N N . THR A 1 80 ? -4.602 5.206 3.415 1.00 92.19 80 THR A N 1
ATOM 654 C CA . THR A 1 80 ? -3.729 6.326 3.017 1.00 92.19 80 THR A CA 1
ATOM 655 C C . THR A 1 80 ? -2.230 6.091 3.287 1.00 92.19 80 THR A C 1
ATOM 657 O O . THR A 1 80 ? -1.419 6.409 2.412 1.00 92.19 80 THR A O 1
ATOM 660 N N . PRO A 1 81 ?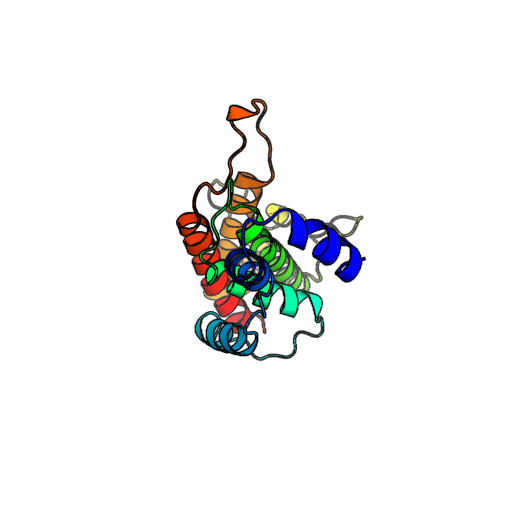 -1.803 5.536 4.443 1.00 93.88 81 PRO A N 1
ATOM 661 C CA . PRO A 1 81 ? -0.389 5.236 4.674 1.00 93.88 81 PRO A CA 1
ATOM 662 C C . PRO A 1 81 ? 0.188 4.223 3.671 1.00 93.88 81 PRO A C 1
ATOM 664 O O . PRO A 1 81 ? 1.315 4.412 3.215 1.00 93.88 81 PRO A O 1
ATOM 667 N N . ALA A 1 82 ? -0.588 3.214 3.262 1.00 95.81 82 ALA A N 1
ATOM 668 C CA . ALA A 1 82 ? -0.169 2.229 2.266 1.00 95.81 82 ALA A CA 1
ATOM 669 C C . ALA A 1 82 ? -0.044 2.845 0.862 1.00 95.81 82 ALA A C 1
ATOM 671 O O . ALA A 1 82 ? 0.913 2.568 0.140 1.00 95.81 82 ALA A O 1
ATOM 672 N N . LEU A 1 83 ? -0.934 3.765 0.487 1.00 93.00 83 LEU A N 1
ATOM 673 C CA . LEU A 1 83 ? -0.813 4.478 -0.791 1.00 93.00 83 LEU A CA 1
ATOM 674 C C . LEU A 1 83 ? 0.444 5.359 -0.846 1.00 93.00 83 LEU A C 1
ATOM 676 O O . LEU A 1 83 ? 1.126 5.397 -1.869 1.00 93.00 83 LEU A O 1
ATOM 680 N N . ARG A 1 84 ? 0.811 6.007 0.269 1.00 91.12 84 ARG A N 1
ATOM 681 C CA . ARG A 1 84 ? 2.075 6.763 0.377 1.00 91.12 84 ARG A CA 1
ATOM 682 C C . ARG A 1 84 ? 3.307 5.864 0.304 1.00 91.12 84 ARG A C 1
ATOM 684 O O . ARG A 1 84 ? 4.302 6.256 -0.297 1.00 91.12 84 ARG A O 1
ATOM 691 N N . LEU A 1 85 ? 3.249 4.678 0.908 1.00 93.81 85 LEU A N 1
ATOM 692 C CA . LEU A 1 85 ? 4.315 3.680 0.799 1.00 93.81 85 LEU A CA 1
ATOM 693 C C . LEU A 1 85 ? 4.453 3.156 -0.630 1.00 93.81 85 LEU A C 1
ATOM 695 O O . LEU A 1 85 ? 5.568 3.018 -1.112 1.00 93.81 85 LEU A O 1
ATOM 699 N N . SER A 1 86 ? 3.338 2.950 -1.331 1.00 95.31 86 SER A N 1
ATOM 700 C CA . SER A 1 86 ? 3.349 2.532 -2.736 1.00 95.31 86 SER A CA 1
ATOM 701 C C . SER A 1 86 ? 4.035 3.575 -3.623 1.00 95.31 86 SER A C 1
ATOM 703 O O . SER A 1 86 ? 4.904 3.229 -4.417 1.00 95.31 86 SER A O 1
ATOM 705 N N . GLU A 1 87 ? 3.717 4.863 -3.437 1.00 91.25 87 GLU A N 1
ATOM 706 C CA . GLU A 1 87 ? 4.428 5.966 -4.103 1.00 91.25 87 GLU A CA 1
ATOM 707 C C . GLU A 1 87 ? 5.920 5.982 -3.762 1.00 91.25 87 GLU A C 1
ATOM 709 O O . GLU A 1 87 ? 6.750 6.142 -4.653 1.00 91.25 87 GLU A O 1
ATOM 714 N N . TYR A 1 88 ? 6.265 5.799 -2.487 1.00 90.06 88 TYR A N 1
ATOM 715 C CA . TYR A 1 88 ? 7.657 5.753 -2.054 1.00 90.06 88 TYR A CA 1
ATOM 716 C C . TYR A 1 88 ? 8.432 4.609 -2.720 1.00 90.06 88 TYR A C 1
ATOM 718 O O . TYR A 1 88 ? 9.495 4.847 -3.289 1.00 90.06 88 TYR A O 1
ATOM 726 N N . TYR A 1 89 ? 7.889 3.390 -2.706 1.00 93.69 89 TYR A N 1
ATOM 727 C CA . TYR A 1 89 ? 8.528 2.231 -3.325 1.00 93.69 89 TYR A CA 1
ATOM 728 C C . TYR A 1 89 ? 8.676 2.393 -4.834 1.00 93.69 89 TYR A C 1
ATOM 730 O O . TYR A 1 89 ? 9.734 2.075 -5.367 1.00 93.69 89 TYR A O 1
ATOM 738 N N . LEU A 1 90 ? 7.672 2.946 -5.520 1.00 93.69 90 LEU A N 1
ATOM 739 C CA . LEU A 1 90 ? 7.808 3.304 -6.934 1.00 93.69 90 LEU A CA 1
ATOM 740 C C . LEU A 1 90 ? 8.943 4.316 -7.145 1.00 93.69 90 LEU A C 1
ATOM 742 O O . LEU A 1 90 ? 9.744 4.138 -8.059 1.00 93.69 90 LEU A O 1
ATOM 746 N N . GLY A 1 91 ? 9.051 5.336 -6.290 1.00 89.81 91 GLY A N 1
ATOM 747 C CA . GLY A 1 91 ? 10.149 6.306 -6.317 1.00 89.81 91 GLY A CA 1
ATOM 748 C C . GLY A 1 91 ? 11.524 5.642 -6.211 1.00 89.81 91 GLY A C 1
ATOM 749 O O . GLY A 1 91 ? 12.355 5.828 -7.094 1.00 89.81 91 GLY A O 1
ATOM 750 N N . GLU A 1 92 ? 11.729 4.801 -5.195 1.00 89.38 92 GLU A N 1
ATOM 751 C CA . GLU A 1 92 ? 12.984 4.061 -4.976 1.00 89.38 92 GLU A CA 1
ATOM 752 C C . GLU A 1 92 ? 13.327 3.120 -6.139 1.00 89.38 92 GLU A C 1
ATOM 754 O O . GLU A 1 92 ? 14.486 3.005 -6.542 1.00 89.38 92 GLU A O 1
ATOM 759 N N . ILE A 1 93 ? 12.322 2.431 -6.690 1.00 92.06 93 ILE A N 1
ATOM 760 C CA . ILE A 1 93 ? 12.493 1.544 -7.844 1.00 92.06 93 ILE A CA 1
ATOM 761 C C . ILE A 1 93 ? 12.989 2.347 -9.043 1.00 92.06 93 ILE A C 1
ATOM 763 O O . ILE A 1 93 ? 13.994 1.978 -9.648 1.00 92.06 93 ILE A O 1
ATOM 767 N N . PHE A 1 94 ? 12.316 3.445 -9.389 1.00 90.12 94 PHE A N 1
ATOM 768 C CA . PHE A 1 94 ? 12.716 4.225 -10.554 1.00 90.12 94 PHE A CA 1
ATOM 769 C C . PHE A 1 94 ? 14.038 4.968 -10.335 1.00 90.12 94 PHE A C 1
ATOM 771 O O . PHE A 1 94 ? 14.844 5.021 -11.258 1.00 90.12 94 PHE A O 1
ATOM 778 N N . GLU A 1 95 ? 14.342 5.419 -9.115 1.00 86.12 95 GLU A N 1
ATOM 779 C CA . GLU A 1 95 ? 15.670 5.949 -8.781 1.00 86.12 95 GLU A CA 1
ATOM 780 C C . GLU A 1 95 ? 16.781 4.922 -9.066 1.00 86.12 95 GLU A C 1
ATOM 782 O O . GLU A 1 95 ? 17.818 5.272 -9.629 1.00 86.12 95 GLU A O 1
ATOM 787 N N . LYS A 1 96 ? 16.547 3.635 -8.778 1.00 86.31 96 LYS A N 1
ATOM 788 C CA . LYS A 1 96 ? 17.490 2.548 -9.102 1.00 86.31 96 LYS A CA 1
ATOM 789 C C . LYS A 1 96 ? 17.567 2.215 -10.597 1.00 86.31 96 LYS A C 1
ATOM 791 O O . LYS A 1 96 ? 18.613 1.753 -11.046 1.00 86.31 96 LYS A O 1
ATOM 796 N N . ILE A 1 97 ? 16.482 2.405 -11.350 1.00 84.12 97 ILE A N 1
ATOM 797 C CA . ILE A 1 97 ? 16.397 2.063 -12.780 1.00 84.12 97 ILE A CA 1
ATOM 798 C C . ILE A 1 97 ? 17.037 3.147 -13.658 1.00 84.12 97 ILE A C 1
ATOM 800 O O . ILE A 1 97 ? 17.856 2.824 -14.516 1.00 84.12 97 ILE A O 1
ATOM 804 N N . ASP A 1 98 ? 16.668 4.418 -13.474 1.00 77.06 98 ASP A N 1
ATOM 805 C CA . ASP A 1 98 ? 17.058 5.520 -14.372 1.00 77.06 98 ASP A CA 1
ATOM 806 C C . ASP A 1 98 ? 17.663 6.735 -13.641 1.00 77.06 98 ASP A C 1
ATOM 808 O O . ASP A 1 98 ? 17.796 7.820 -14.215 1.00 77.06 98 ASP A O 1
ATOM 812 N N . GLY A 1 99 ? 18.021 6.579 -12.361 1.00 73.19 99 GLY A N 1
ATOM 813 C CA . GLY A 1 99 ? 18.476 7.685 -11.517 1.00 73.19 99 GLY A CA 1
ATOM 814 C C . GLY A 1 99 ? 17.364 8.677 -11.165 1.00 73.19 99 GLY A C 1
ATOM 815 O O . GLY A 1 99 ? 17.660 9.759 -10.673 1.00 73.19 99 GLY A O 1
ATOM 816 N N . GLY A 1 100 ? 16.097 8.367 -11.461 1.00 64.00 100 GLY A N 1
ATOM 817 C CA . GLY A 1 100 ? 14.952 9.259 -11.275 1.00 64.00 100 GLY A CA 1
ATOM 818 C C . GLY A 1 100 ? 14.872 10.391 -12.306 1.00 64.00 100 GLY A C 1
ATOM 819 O O . GLY A 1 100 ? 14.016 11.270 -12.185 1.00 64.00 100 GLY A O 1
ATOM 820 N N . HIS A 1 101 ? 15.757 10.414 -13.309 1.00 55.31 101 HIS A N 1
ATOM 821 C CA . HIS A 1 101 ? 16.041 11.623 -14.081 1.00 55.31 101 HIS A CA 1
ATOM 822 C C . HIS A 1 101 ? 15.434 11.679 -15.487 1.00 55.31 101 HIS A C 1
ATOM 824 O O . HIS A 1 101 ? 15.314 12.793 -16.003 1.00 55.31 101 HIS A O 1
ATOM 830 N N . GLU A 1 102 ? 14.994 10.574 -16.103 1.00 53.38 102 GLU A N 1
ATOM 831 C CA . GLU A 1 102 ? 14.589 10.639 -17.520 1.00 53.38 102 GLU A CA 1
ATOM 832 C C . GLU A 1 102 ? 13.101 10.558 -17.841 1.00 53.38 102 GLU A C 1
ATOM 834 O O . GLU A 1 102 ? 12.738 10.941 -18.948 1.00 53.38 102 GLU A O 1
ATOM 839 N N . CYS A 1 103 ? 12.197 10.216 -16.925 1.00 57.09 103 CYS A N 1
ATOM 840 C CA . CYS A 1 103 ? 10.756 10.338 -17.218 1.00 57.09 103 CYS A CA 1
ATOM 841 C C . CYS A 1 103 ? 9.860 10.460 -15.987 1.00 57.09 103 CYS A C 1
ATOM 843 O O . CYS A 1 103 ? 8.726 10.917 -16.118 1.00 57.09 103 CYS A O 1
ATOM 845 N N . VAL A 1 104 ? 10.325 10.078 -14.801 1.00 67.62 104 VAL A N 1
ATOM 846 C CA . VAL A 1 104 ? 9.443 9.847 -13.649 1.00 67.62 104 VAL A CA 1
ATOM 847 C C . VAL A 1 104 ? 9.505 10.908 -12.563 1.00 67.62 104 VAL A C 1
ATOM 849 O O . VAL A 1 104 ? 8.655 10.869 -11.689 1.00 67.62 104 VAL A O 1
ATOM 852 N N . VAL A 1 105 ? 10.420 11.876 -12.596 1.00 71.81 105 VAL A N 1
ATOM 853 C CA . VAL A 1 105 ? 10.427 13.003 -11.649 1.00 71.81 105 VAL A CA 1
ATOM 854 C C . VAL A 1 105 ? 10.409 14.307 -12.431 1.00 71.81 105 VAL A C 1
ATOM 856 O O . VAL A 1 105 ? 11.155 14.504 -13.387 1.00 71.81 105 VAL A O 1
ATOM 859 N N . ASN A 1 106 ? 9.507 15.216 -12.069 1.00 71.62 106 ASN A N 1
ATOM 860 C CA . ASN A 1 106 ? 9.451 16.527 -12.705 1.00 71.62 106 ASN A CA 1
ATOM 861 C C . ASN A 1 106 ? 10.451 17.508 -12.072 1.00 71.62 106 ASN A C 1
ATOM 863 O O . ASN A 1 106 ? 11.008 17.263 -11.008 1.00 71.62 106 ASN A O 1
ATOM 867 N N . LYS A 1 107 ? 10.626 18.680 -12.690 1.00 70.19 107 LYS A N 1
ATOM 868 C CA . LYS A 1 107 ? 11.562 19.726 -12.229 1.00 70.19 107 LYS A CA 1
ATOM 869 C C . LYS A 1 107 ? 11.361 20.229 -10.787 1.00 70.19 107 LYS A C 1
ATOM 871 O O . LYS A 1 107 ? 12.200 20.969 -10.291 1.00 70.19 107 LYS A O 1
ATOM 876 N N . TRP A 1 108 ? 10.240 19.895 -10.151 1.00 73.19 108 TRP A N 1
ATOM 877 C CA . TRP A 1 108 ? 9.904 20.261 -8.775 1.00 73.19 108 TRP A CA 1
ATOM 878 C C . TRP A 1 108 ? 10.063 19.096 -7.790 1.00 73.19 108 TRP A C 1
ATOM 880 O O . TRP A 1 108 ? 9.708 19.247 -6.626 1.00 73.19 108 TRP A O 1
ATOM 890 N N . GLY A 1 109 ? 10.561 17.943 -8.244 1.00 68.38 109 GLY A N 1
ATOM 891 C CA . GLY A 1 109 ? 10.743 16.759 -7.408 1.00 68.38 109 GLY A CA 1
ATOM 892 C C . GLY A 1 109 ? 9.485 15.9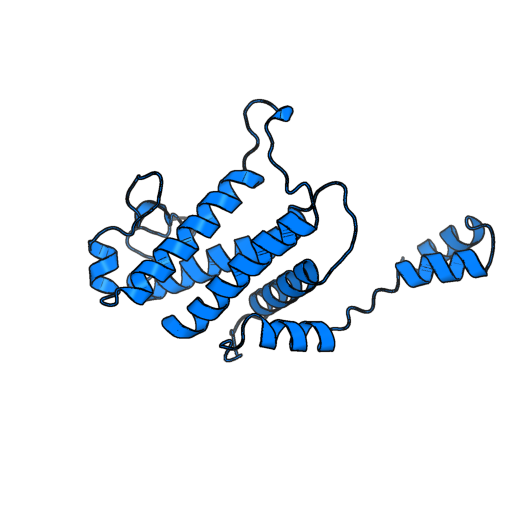07 -7.227 1.00 68.38 109 GLY A C 1
ATOM 893 O O . GLY A 1 109 ? 9.500 15.009 -6.397 1.00 68.38 109 GLY A O 1
ATOM 894 N N . TYR A 1 110 ? 8.395 16.157 -7.971 1.00 73.75 110 TYR A N 1
ATOM 895 C CA . TYR A 1 110 ? 7.216 15.282 -7.903 1.00 73.75 110 TYR A CA 1
ATOM 896 C C . TYR A 1 110 ? 7.295 14.148 -8.914 1.00 73.75 110 TYR A C 1
ATOM 898 O O . TYR A 1 110 ? 7.622 14.380 -10.086 1.00 73.75 110 TYR A O 1
ATOM 906 N N . HIS A 1 111 ? 6.874 12.965 -8.479 1.00 81.69 111 HIS A N 1
ATOM 907 C CA . HIS A 1 111 ? 6.795 11.791 -9.325 1.00 81.69 111 HIS A CA 1
ATOM 908 C C . HIS A 1 111 ? 5.728 11.930 -10.430 1.00 81.69 111 HIS A C 1
ATOM 910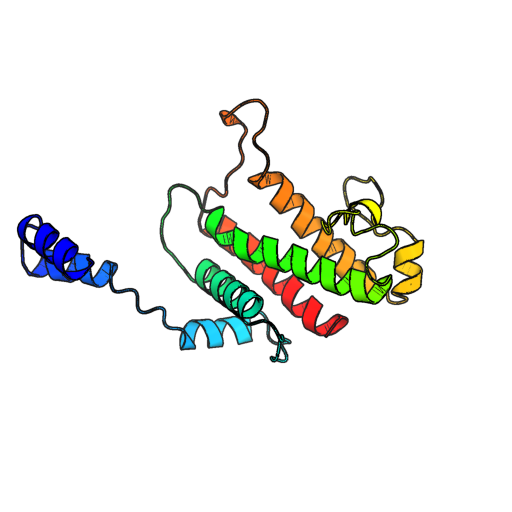 O O . HIS A 1 111 ? 4.657 12.508 -10.242 1.00 81.69 111 HIS A O 1
ATOM 916 N N . ARG A 1 112 ? 6.037 11.393 -11.608 1.00 84.94 112 ARG A N 1
ATOM 917 C CA . ARG A 1 112 ? 5.214 11.269 -12.818 1.00 84.94 112 ARG A CA 1
ATOM 918 C C . ARG A 1 112 ? 5.354 9.853 -13.363 1.00 84.94 112 ARG A C 1
ATOM 920 O O . ARG A 1 112 ? 5.773 9.648 -14.501 1.00 84.94 112 ARG A O 1
ATOM 927 N N . PHE A 1 113 ? 5.043 8.872 -12.516 1.00 88.19 113 PHE A N 1
ATOM 928 C CA . PHE A 1 113 ? 5.211 7.454 -12.839 1.00 88.19 113 PHE A CA 1
ATOM 929 C C . PHE A 1 113 ? 4.543 7.073 -14.157 1.00 88.19 113 PHE A C 1
ATOM 931 O O . PHE A 1 113 ? 5.135 6.332 -14.924 1.00 88.19 113 PHE A O 1
ATOM 938 N N . ASN A 1 114 ? 3.391 7.671 -14.478 1.00 88.31 114 ASN A N 1
ATOM 939 C CA . ASN A 1 114 ? 2.649 7.463 -15.724 1.00 88.31 114 ASN A CA 1
ATOM 940 C C . ASN A 1 114 ? 3.500 7.614 -17.001 1.00 88.31 114 ASN A C 1
ATOM 942 O O . ASN A 1 114 ? 3.177 7.031 -18.027 1.00 88.31 114 ASN A O 1
ATOM 946 N N . ASN A 1 115 ? 4.599 8.372 -16.963 1.00 88.06 115 ASN A N 1
ATOM 947 C CA . ASN A 1 115 ? 5.501 8.505 -18.104 1.00 88.06 115 ASN A CA 1
ATOM 948 C C . ASN A 1 115 ? 6.303 7.226 -18.402 1.00 88.06 115 ASN A C 1
ATOM 950 O O . ASN A 1 115 ? 6.772 7.073 -19.531 1.00 88.06 115 ASN A O 1
ATOM 954 N N . ALA A 1 116 ? 6.457 6.323 -17.432 1.00 89.38 116 ALA A N 1
ATOM 955 C CA . ALA A 1 116 ? 7.116 5.029 -17.599 1.00 89.38 116 ALA A CA 1
ATOM 956 C C . ALA A 1 116 ? 6.179 3.927 -18.128 1.00 89.38 116 ALA A C 1
ATOM 958 O O . ALA A 1 116 ? 6.657 2.858 -18.509 1.00 89.38 116 ALA A O 1
ATOM 959 N N . PHE A 1 117 ? 4.870 4.190 -18.197 1.00 91.56 117 PHE A N 1
ATOM 960 C CA . PHE A 1 117 ? 3.857 3.212 -18.591 1.00 91.56 117 PHE A CA 1
ATOM 961 C C . PHE A 1 117 ? 3.167 3.587 -19.906 1.00 91.56 117 PHE A C 1
ATOM 963 O O . PHE A 1 117 ? 3.103 4.756 -20.297 1.00 91.56 117 PHE A O 1
ATOM 970 N N . GLU A 1 118 ? 2.668 2.574 -20.603 1.00 90.69 118 GLU A N 1
ATOM 971 C CA . GLU A 1 118 ? 1.807 2.720 -21.768 1.00 90.69 118 GLU A CA 1
ATOM 972 C C . GLU A 1 118 ? 0.436 3.291 -21.355 1.00 90.69 118 GLU A C 1
ATOM 974 O O . GLU A 1 118 ? -0.069 2.961 -20.277 1.00 90.69 118 GLU A O 1
ATOM 979 N N . PRO A 1 119 ? -0.193 4.145 -22.186 1.00 80.25 119 PRO A N 1
ATOM 980 C CA . PRO A 1 119 ? -1.481 4.772 -21.887 1.00 80.25 119 PRO A CA 1
ATOM 981 C C . PRO A 1 119 ? -2.649 3.812 -22.175 1.00 80.25 119 PRO A C 1
ATOM 983 O O . PRO A 1 119 ? -3.501 4.071 -23.027 1.00 80.25 119 PRO A O 1
ATOM 986 N N . THR A 1 120 ? -2.662 2.673 -21.493 1.00 81.00 120 THR A N 1
ATOM 987 C CA . THR A 1 120 ? -3.680 1.618 -21.591 1.00 81.00 120 THR A CA 1
ATOM 988 C C . THR A 1 120 ? -4.489 1.524 -20.293 1.00 81.00 120 THR A C 1
ATOM 990 O O . THR A 1 120 ? -4.108 2.098 -19.278 1.00 81.00 120 THR A O 1
ATOM 993 N N . SER A 1 121 ? -5.638 0.836 -20.311 1.00 73.75 121 SER A N 1
ATOM 994 C CA . SER A 1 121 ? -6.480 0.670 -19.110 1.00 73.75 121 SER A CA 1
ATOM 995 C C . SER A 1 121 ? -5.770 -0.101 -17.994 1.00 73.75 121 SER A C 1
ATOM 997 O O . SER A 1 121 ? -5.966 0.192 -16.820 1.00 73.75 121 SER A O 1
ATOM 999 N N . GLU A 1 122 ? -4.937 -1.067 -18.376 1.00 82.44 122 GLU A N 1
ATOM 1000 C CA . GLU A 1 122 ? -3.959 -1.719 -17.513 1.00 82.44 122 GLU A CA 1
ATOM 1001 C C . GLU A 1 122 ? -2.585 -1.168 -17.888 1.00 82.44 122 GLU A C 1
ATOM 1003 O O . GLU A 1 122 ? -2.186 -1.228 -19.052 1.00 82.44 122 GLU A O 1
ATOM 1008 N N . HIS A 1 123 ? -1.890 -0.551 -16.939 1.00 89.75 123 HIS A N 1
ATOM 1009 C CA . HIS A 1 123 ? -0.652 0.164 -17.213 1.00 89.75 123 HIS A CA 1
ATOM 1010 C C . HIS A 1 123 ? 0.504 -0.827 -17.306 1.00 89.75 123 HIS A C 1
ATOM 1012 O O . HIS A 1 123 ? 0.940 -1.377 -16.295 1.00 89.75 123 HIS A O 1
ATOM 1018 N N . HIS A 1 124 ? 1.030 -1.013 -18.512 1.00 94.62 124 HIS A N 1
ATOM 1019 C CA . HIS A 1 124 ? 2.231 -1.810 -18.745 1.00 94.62 124 HIS A CA 1
ATOM 1020 C C . HIS A 1 124 ? 3.456 -0.911 -18.857 1.00 94.62 124 HIS A C 1
ATOM 1022 O O . HIS A 1 124 ? 3.372 0.174 -19.426 1.00 94.62 124 HIS A O 1
ATOM 1028 N N . LEU A 1 125 ? 4.605 -1.349 -18.350 1.00 92.62 125 LEU A N 1
ATOM 1029 C CA . LEU A 1 125 ? 5.859 -0.621 -18.509 1.00 92.62 125 LEU A CA 1
ATOM 1030 C C . LEU A 1 125 ? 6.216 -0.523 -19.997 1.00 92.62 125 LEU A C 1
ATOM 1032 O O . LEU A 1 125 ? 6.082 -1.494 -20.753 1.00 92.62 125 LEU A O 1
ATOM 1036 N N . LYS A 1 126 ? 6.724 0.640 -20.407 1.00 92.25 126 LYS A N 1
ATOM 1037 C CA . LYS A 1 126 ? 7.293 0.825 -21.746 1.00 92.25 126 LYS A CA 1
ATOM 1038 C C . LYS A 1 126 ? 8.523 -0.062 -21.918 1.00 92.25 126 LYS A C 1
ATOM 1040 O O . LYS A 1 126 ? 9.271 -0.283 -20.962 1.00 92.25 126 LYS A O 1
ATOM 1045 N N . SER A 1 127 ? 8.783 -0.508 -23.147 1.00 90.88 127 SER A N 1
ATOM 1046 C CA . SER A 1 127 ? 9.902 -1.417 -23.447 1.00 90.88 127 SER A CA 1
ATOM 1047 C C . SER A 1 127 ? 11.254 -0.901 -22.946 1.00 90.88 127 SER A C 1
ATOM 1049 O O . SER A 1 127 ? 12.025 -1.676 -22.399 1.00 90.88 127 SER A O 1
ATOM 1051 N N . SER A 1 128 ? 11.500 0.413 -23.010 1.00 89.25 128 SER A N 1
ATOM 1052 C CA . SER A 1 128 ? 12.742 1.017 -22.508 1.00 89.25 128 SER A CA 1
ATOM 1053 C C . SER A 1 128 ? 12.999 0.749 -21.021 1.00 89.25 128 SER A C 1
ATOM 1055 O O . SER A 1 128 ? 14.145 0.581 -20.629 1.00 89.25 128 SER A O 1
ATOM 1057 N N . PHE A 1 129 ? 11.953 0.687 -20.191 1.00 89.50 129 PHE A N 1
ATOM 1058 C CA . PHE A 1 129 ? 12.080 0.368 -18.763 1.00 89.50 129 PHE A CA 1
ATOM 1059 C C . PHE A 1 129 ? 12.149 -1.141 -18.516 1.00 89.50 129 PHE A C 1
ATOM 1061 O O . PHE A 1 129 ? 12.861 -1.582 -17.614 1.00 89.50 129 PHE A O 1
ATOM 1068 N N . LYS A 1 130 ? 11.447 -1.935 -19.335 1.00 92.12 130 LYS A N 1
ATOM 1069 C CA . LYS A 1 130 ? 11.512 -3.405 -19.292 1.00 92.12 130 LYS A CA 1
ATOM 1070 C C . LYS A 1 130 ? 12.927 -3.905 -19.566 1.00 92.12 130 LYS A C 1
ATOM 1072 O O . LYS A 1 130 ? 13.434 -4.736 -18.817 1.00 92.12 130 LYS A O 1
ATOM 1077 N N . ASP A 1 131 ? 13.580 -3.330 -20.572 1.00 89.94 131 ASP A N 1
ATOM 1078 C CA . ASP A 1 131 ? 14.947 -3.681 -20.951 1.00 89.94 131 ASP A CA 1
ATOM 1079 C C . ASP A 1 131 ? 15.945 -3.386 -19.817 1.00 89.94 131 ASP A C 1
ATOM 1081 O O . ASP A 1 131 ? 16.839 -4.192 -19.564 1.00 89.94 131 ASP A O 1
ATOM 1085 N N . ILE A 1 132 ? 15.769 -2.284 -19.071 1.00 89.44 132 ILE A N 1
ATOM 1086 C CA . ILE A 1 132 ? 16.640 -1.954 -17.927 1.00 89.44 132 ILE A CA 1
ATOM 1087 C C . ILE A 1 132 ? 16.441 -2.940 -16.771 1.00 89.44 132 ILE A C 1
ATOM 1089 O O . ILE A 1 132 ? 17.415 -3.364 -16.151 1.00 89.44 132 ILE A O 1
ATOM 1093 N N . LEU A 1 133 ? 15.193 -3.323 -16.481 1.00 90.56 133 LEU A N 1
ATOM 1094 C CA . LEU A 1 133 ? 14.901 -4.298 -15.430 1.00 90.56 133 LEU A CA 1
ATOM 1095 C C . LEU A 1 133 ? 15.460 -5.687 -15.758 1.00 90.56 133 LEU A C 1
ATOM 1097 O O . LEU A 1 133 ? 15.919 -6.369 -14.84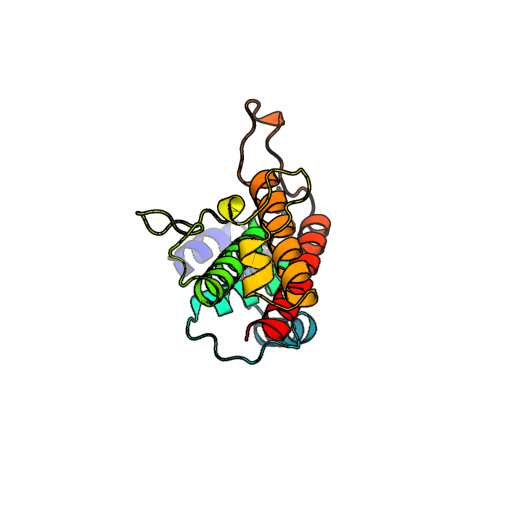2 1.00 90.56 133 LEU A O 1
ATOM 1101 N N . SER A 1 134 ? 15.444 -6.087 -17.039 1.00 89.12 134 SER A N 1
ATOM 1102 C CA . SER A 1 134 ? 15.997 -7.360 -17.540 1.00 89.12 134 SER A CA 1
ATOM 1103 C C . SER A 1 134 ? 15.498 -8.616 -16.793 1.00 89.12 134 SER A C 1
ATOM 1105 O O . SER A 1 134 ? 16.144 -9.663 -16.823 1.00 89.12 134 SER A O 1
ATOM 1107 N N . ASP A 1 135 ? 14.350 -8.522 -16.117 1.00 94.69 135 ASP A N 1
ATOM 1108 C CA . ASP A 1 135 ? 13.747 -9.573 -15.298 1.00 94.69 135 ASP A CA 1
ATOM 1109 C C . ASP A 1 135 ? 12.219 -9.445 -15.355 1.00 94.69 135 ASP A C 1
ATOM 1111 O O . ASP A 1 135 ? 11.636 -8.472 -14.868 1.00 94.69 135 ASP A O 1
ATOM 1115 N N . ASP A 1 136 ? 11.572 -10.441 -15.959 1.00 95.56 136 ASP A N 1
ATOM 1116 C CA . ASP A 1 136 ? 10.128 -10.459 -16.183 1.00 95.56 136 ASP A CA 1
ATOM 1117 C C . ASP A 1 136 ? 9.309 -10.452 -14.881 1.00 95.56 136 ASP A C 1
ATOM 1119 O O . ASP A 1 136 ? 8.198 -9.916 -14.867 1.00 95.56 136 ASP A O 1
ATOM 1123 N N . GLU A 1 137 ? 9.823 -11.029 -13.788 1.00 96.81 137 GLU A N 1
ATOM 1124 C CA . GLU A 1 137 ? 9.132 -10.991 -12.493 1.00 96.81 137 GLU A CA 1
ATOM 1125 C C . GLU A 1 137 ? 9.186 -9.591 -11.890 1.00 96.81 137 GLU A C 1
ATOM 1127 O O . GLU A 1 137 ? 8.174 -9.087 -11.400 1.00 96.81 137 GLU A O 1
ATOM 1132 N N . LYS A 1 138 ? 10.336 -8.912 -11.999 1.00 96.56 138 LYS A N 1
ATOM 1133 C CA . LYS A 1 138 ? 10.454 -7.510 -11.575 1.00 96.56 138 LYS A CA 1
ATOM 1134 C C . LYS A 1 138 ? 9.546 -6.611 -12.397 1.00 96.56 138 LYS A C 1
ATOM 1136 O O . LYS A 1 138 ? 8.876 -5.755 -11.828 1.00 96.56 138 LYS A O 1
ATOM 1141 N N . VAL A 1 139 ? 9.477 -6.828 -13.711 1.00 96.19 139 VAL A N 1
ATOM 1142 C CA . VAL A 1 139 ? 8.562 -6.096 -14.599 1.00 96.19 139 VAL A CA 1
ATOM 1143 C C . VAL A 1 139 ? 7.113 -6.282 -14.151 1.00 96.19 139 VAL A C 1
ATOM 1145 O O . VAL A 1 139 ? 6.431 -5.288 -13.901 1.00 96.19 139 VAL A O 1
ATOM 1148 N N . ARG A 1 140 ? 6.656 -7.532 -13.975 1.00 96.88 140 ARG A N 1
ATOM 1149 C CA . ARG A 1 140 ? 5.293 -7.831 -13.498 1.00 96.88 140 ARG A CA 1
ATOM 1150 C C . ARG A 1 140 ? 4.998 -7.186 -12.152 1.00 96.88 140 ARG A C 1
ATOM 1152 O O . ARG A 1 140 ? 3.909 -6.650 -11.945 1.00 96.88 140 ARG A O 1
ATOM 1159 N N . PHE A 1 141 ? 5.956 -7.237 -11.235 1.00 97.62 141 PHE A N 1
ATOM 1160 C CA . PHE A 1 141 ? 5.817 -6.626 -9.924 1.00 97.62 141 PHE A CA 1
ATOM 1161 C C . PHE A 1 141 ? 5.667 -5.099 -10.015 1.00 97.62 141 PHE A C 1
ATOM 1163 O O . PHE A 1 141 ? 4.743 -4.556 -9.414 1.00 97.62 141 PHE A O 1
ATOM 1170 N N . VAL A 1 142 ? 6.515 -4.409 -10.787 1.00 96.25 142 VAL A N 1
ATOM 1171 C CA . VAL A 1 142 ? 6.439 -2.945 -10.942 1.00 96.25 142 VAL A CA 1
ATOM 1172 C C . VAL A 1 142 ? 5.124 -2.526 -11.602 1.00 96.25 142 VAL A C 1
ATOM 1174 O O . VAL A 1 142 ? 4.492 -1.571 -11.151 1.00 96.25 142 VAL A O 1
ATOM 1177 N N . GLU A 1 143 ? 4.677 -3.260 -12.626 1.00 96.31 143 GLU A N 1
ATOM 1178 C CA . GLU A 1 143 ? 3.361 -3.060 -13.244 1.00 96.31 143 GLU A CA 1
ATOM 1179 C C . GLU A 1 143 ? 2.230 -3.251 -12.222 1.00 96.31 143 GLU A C 1
ATOM 1181 O O . GLU A 1 143 ? 1.349 -2.398 -12.122 1.00 96.31 143 GLU A O 1
ATOM 1186 N N . SER A 1 144 ? 2.280 -4.303 -11.402 1.00 97.44 144 SER A N 1
ATOM 1187 C CA . SER A 1 144 ? 1.267 -4.561 -10.366 1.00 97.44 144 SER A CA 1
ATOM 1188 C C . SER A 1 144 ? 1.228 -3.451 -9.312 1.00 97.44 144 SER A C 1
ATOM 1190 O O . SER A 1 144 ? 0.160 -2.926 -9.004 1.00 97.44 144 SER A O 1
ATOM 1192 N N . LEU A 1 145 ? 2.394 -3.039 -8.800 1.00 97.44 145 LEU A N 1
ATOM 1193 C CA . LEU A 1 145 ? 2.500 -1.982 -7.795 1.00 97.44 145 LEU A CA 1
ATOM 1194 C C . LEU A 1 145 ? 1.980 -0.641 -8.326 1.00 97.44 145 LEU A C 1
ATOM 1196 O O . LEU A 1 145 ? 1.269 0.072 -7.615 1.00 97.44 145 LEU A O 1
ATOM 1200 N N . TYR A 1 146 ? 2.309 -0.293 -9.573 1.00 95.44 146 TYR A N 1
ATOM 1201 C CA . TYR A 1 146 ? 1.820 0.943 -10.172 1.00 95.44 146 TYR A CA 1
ATOM 1202 C C . TYR A 1 146 ? 0.319 0.903 -10.456 1.00 95.44 146 TYR A C 1
ATOM 1204 O O . TYR A 1 146 ? -0.362 1.886 -10.171 1.00 95.44 146 TYR A O 1
ATOM 1212 N N . ASN A 1 147 ? -0.216 -0.210 -10.966 1.00 94.88 147 ASN A N 1
ATOM 1213 C CA . ASN A 1 147 ? -1.655 -0.335 -11.196 1.00 94.88 147 ASN A CA 1
ATOM 1214 C C . ASN A 1 147 ? -2.447 -0.258 -9.886 1.00 94.88 147 ASN A C 1
ATOM 1216 O O . ASN A 1 147 ? -3.432 0.481 -9.839 1.00 94.88 147 ASN A O 1
ATOM 1220 N N . PHE A 1 148 ? -1.985 -0.915 -8.816 1.00 95.62 148 PHE A N 1
ATOM 1221 C CA . PHE A 1 148 ? -2.557 -0.774 -7.472 1.00 95.62 148 PHE A CA 1
ATOM 1222 C C . PHE A 1 148 ? -2.536 0.690 -7.011 1.00 95.62 148 PHE A C 1
ATOM 1224 O O . PHE A 1 148 ? -3.577 1.278 -6.724 1.00 95.62 148 PHE A O 1
ATOM 1231 N N . TYR A 1 149 ? -1.359 1.326 -7.021 1.00 94.00 149 TYR A N 1
ATOM 1232 C CA . TYR A 1 149 ? -1.220 2.721 -6.603 1.00 94.00 149 TYR A CA 1
ATOM 1233 C C . TYR A 1 149 ? -2.121 3.659 -7.410 1.00 94.00 149 TYR A C 1
ATOM 1235 O O . TYR A 1 149 ? -2.815 4.495 -6.837 1.00 94.00 149 TYR A O 1
ATOM 1243 N N . ASN A 1 150 ? -2.105 3.544 -8.738 1.00 91.19 150 ASN A N 1
ATOM 1244 C CA . ASN A 1 150 ? -2.811 4.454 -9.628 1.00 91.19 150 ASN A CA 1
ATOM 1245 C C . ASN A 1 150 ? -4.332 4.288 -9.525 1.00 91.19 150 ASN A C 1
ATOM 1247 O O . ASN A 1 150 ? -5.035 5.296 -9.464 1.00 91.19 150 ASN A O 1
ATOM 1251 N N . SER A 1 151 ? -4.829 3.048 -9.482 1.00 88.88 151 SER A N 1
ATOM 1252 C CA . SER A 1 151 ? -6.265 2.767 -9.370 1.00 88.88 151 SER A CA 1
ATOM 1253 C C . SER A 1 151 ? -6.827 3.243 -8.030 1.00 88.88 151 SER A C 1
ATOM 1255 O O . SER A 1 151 ? -7.729 4.081 -8.021 1.00 88.88 151 SER A O 1
ATOM 1257 N N . GLU A 1 152 ? -6.235 2.824 -6.910 1.00 88.94 152 GLU A N 1
ATOM 1258 C CA . GLU A 1 152 ? -6.725 3.177 -5.574 1.00 88.94 152 GLU A CA 1
ATOM 1259 C C . GLU A 1 152 ? -6.538 4.673 -5.276 1.00 88.94 152 GLU A C 1
ATOM 1261 O O . GLU A 1 152 ? -7.443 5.335 -4.764 1.00 88.94 152 GLU A O 1
ATOM 1266 N N . ARG A 1 153 ? -5.396 5.271 -5.654 1.00 85.00 153 ARG A N 1
ATOM 1267 C CA . ARG A 1 153 ? -5.201 6.722 -5.495 1.00 85.00 153 ARG A CA 1
ATOM 1268 C C . ARG A 1 153 ? -6.206 7.504 -6.327 1.00 85.00 153 ARG A C 1
ATOM 1270 O O . ARG A 1 153 ? -6.761 8.479 -5.830 1.00 85.00 153 ARG A O 1
ATOM 1277 N N . SER A 1 154 ? -6.408 7.136 -7.592 1.00 81.19 154 SER A N 1
ATOM 1278 C CA . SER A 1 154 ? -7.336 7.869 -8.453 1.00 81.19 154 SER A CA 1
ATOM 1279 C C . SER A 1 154 ? -8.765 7.776 -7.914 1.00 81.19 154 SER A C 1
ATOM 1281 O O . SER A 1 154 ? -9.439 8.802 -7.828 1.00 81.19 154 SER A O 1
ATOM 1283 N N . LYS A 1 155 ? -9.168 6.583 -7.454 1.00 82.44 155 LYS A N 1
ATOM 1284 C CA . LYS A 1 155 ? -10.495 6.309 -6.895 1.00 82.44 155 LYS A CA 1
ATOM 1285 C C . LYS A 1 155 ? -10.835 7.225 -5.714 1.00 82.44 155 LYS A C 1
ATOM 1287 O O . LYS A 1 155 ? -11.899 7.827 -5.736 1.00 82.44 155 LYS A O 1
ATOM 1292 N N . TYR A 1 156 ? -9.947 7.373 -4.726 1.00 83.06 156 TYR A N 1
ATOM 1293 C CA . TYR A 1 156 ? -10.305 8.057 -3.467 1.00 83.06 156 TYR A CA 1
ATOM 1294 C C . TYR A 1 156 ? -9.724 9.464 -3.268 1.00 83.06 156 TYR A C 1
ATOM 1296 O O . TYR A 1 156 ? -10.028 10.111 -2.268 1.00 83.06 156 TYR A O 1
ATOM 1304 N N . PHE A 1 157 ? -8.859 9.954 -4.165 1.00 76.12 157 PHE A N 1
ATOM 1305 C CA . PHE A 1 157 ? -8.267 11.300 -4.041 1.00 76.12 157 PHE A CA 1
ATOM 1306 C C . PHE A 1 157 ? -8.833 12.316 -5.036 1.00 76.12 157 PHE A C 1
ATOM 1308 O O . PHE A 1 157 ? -8.500 13.501 -4.943 1.00 76.12 157 PHE A O 1
ATOM 1315 N N . HIS A 1 158 ? -9.675 11.885 -5.976 1.00 69.94 158 HIS A N 1
ATOM 1316 C CA . HIS A 1 158 ? -10.390 12.784 -6.872 1.00 69.94 158 HIS A CA 1
ATOM 1317 C C . HIS A 1 158 ? -11.849 12.914 -6.439 1.00 69.94 158 HIS A C 1
ATOM 1319 O O . HIS A 1 158 ? -12.564 11.930 -6.298 1.00 69.94 158 HIS A O 1
ATOM 1325 N N . THR A 1 159 ? -12.291 14.154 -6.250 1.00 61.94 159 THR A N 1
ATOM 1326 C CA . THR A 1 159 ? -13.715 14.480 -6.218 1.00 61.94 159 THR A CA 1
ATOM 1327 C C . THR A 1 159 ? -14.187 14.584 -7.662 1.00 61.94 159 THR A C 1
ATOM 1329 O O . THR A 1 159 ? -13.609 15.355 -8.434 1.00 61.94 159 THR A O 1
ATOM 1332 N N . ASN A 1 160 ? -15.200 13.810 -8.031 1.00 62.53 160 ASN A N 1
ATOM 1333 C CA . ASN A 1 160 ? -15.873 13.966 -9.317 1.00 62.53 160 ASN A CA 1
ATOM 1334 C C . ASN A 1 160 ? -16.674 15.285 -9.346 1.00 62.53 160 ASN A C 1
ATOM 1336 O O . ASN A 1 160 ? -16.825 15.951 -8.320 1.00 62.53 160 ASN A O 1
ATOM 1340 N N . ASP A 1 161 ? -17.157 15.684 -10.527 1.00 61.81 161 ASP A N 1
ATOM 1341 C CA . ASP A 1 161 ? -17.879 16.956 -10.716 1.00 61.81 161 ASP A CA 1
ATOM 1342 C C . ASP A 1 161 ? -19.164 17.054 -9.862 1.00 61.81 161 ASP A C 1
ATOM 1344 O O . ASP A 1 161 ? -19.616 18.160 -9.555 1.00 61.81 161 ASP A O 1
ATOM 1348 N N . ASP A 1 162 ? -19.723 15.915 -9.437 1.00 61.03 162 ASP A N 1
ATOM 1349 C CA . ASP A 1 162 ? -20.792 15.822 -8.442 1.00 61.03 162 ASP A CA 1
ATOM 1350 C C . ASP A 1 162 ? -20.233 15.319 -7.097 1.00 61.03 162 ASP A C 1
ATOM 1352 O O . ASP A 1 162 ? -19.503 14.328 -7.029 1.00 61.03 162 ASP A O 1
ATOM 1356 N N . ALA A 1 163 ? -20.601 15.981 -5.996 1.00 58.78 163 ALA A N 1
ATOM 1357 C CA . ALA A 1 163 ? -20.221 15.562 -4.647 1.00 58.78 163 ALA A CA 1
ATOM 1358 C C . ALA A 1 163 ? -20.740 14.152 -4.308 1.00 58.78 163 ALA A C 1
ATOM 1360 O O . ALA A 1 163 ? -20.121 13.461 -3.499 1.00 58.78 163 ALA A O 1
ATOM 1361 N N . LEU A 1 164 ? -21.835 13.718 -4.948 1.00 57.31 164 LEU A N 1
ATOM 1362 C CA . LEU A 1 164 ? -22.375 12.357 -4.839 1.00 57.31 164 LEU A CA 1
ATOM 1363 C C . LEU A 1 164 ? -21.469 11.287 -5.465 1.00 57.31 164 LEU A C 1
ATOM 1365 O O . LEU A 1 164 ? -21.575 10.121 -5.099 1.00 57.31 164 LEU A O 1
ATOM 1369 N N . ASP A 1 165 ? -20.567 11.681 -6.362 1.00 59.16 165 ASP A N 1
ATOM 1370 C CA . ASP A 1 165 ? -19.675 10.779 -7.091 1.00 59.16 165 ASP A CA 1
ATOM 1371 C C . ASP A 1 165 ? -18.275 10.693 -6.449 1.00 59.16 165 ASP A C 1
ATOM 1373 O O . ASP A 1 165 ? -17.367 10.083 -7.019 1.00 59.16 165 ASP A O 1
ATOM 1377 N N . THR A 1 166 ? -18.060 11.313 -5.280 1.00 66.81 166 THR A N 1
ATOM 1378 C CA . THR A 1 166 ? -16.808 11.153 -4.521 1.00 66.81 166 THR A CA 1
ATOM 1379 C C . THR A 1 166 ? -16.785 9.768 -3.890 1.00 66.81 166 THR A C 1
ATOM 1381 O O . THR A 1 166 ? -17.568 9.482 -2.988 1.00 66.81 166 THR A O 1
ATOM 1384 N N . LEU A 1 167 ? -15.886 8.905 -4.363 1.00 81.88 167 LEU A N 1
ATOM 1385 C CA . LEU A 1 167 ? -15.763 7.550 -3.841 1.00 81.88 167 LEU A CA 1
ATOM 1386 C C . LEU A 1 167 ? -15.010 7.561 -2.510 1.00 81.88 167 LEU A C 1
ATOM 1388 O O . LEU A 1 167 ? -13.935 8.150 -2.384 1.00 81.88 167 LEU A O 1
ATOM 1392 N N . THR A 1 168 ? -15.569 6.858 -1.535 1.00 86.94 168 THR A N 1
ATOM 1393 C CA . THR A 1 168 ? -14.961 6.585 -0.234 1.00 86.94 168 THR A CA 1
ATOM 1394 C C . THR A 1 168 ? -14.751 5.090 -0.057 1.00 86.94 168 THR A C 1
ATOM 1396 O O . THR A 1 168 ? -15.279 4.277 -0.813 1.00 86.94 168 THR A O 1
ATOM 1399 N N . VAL A 1 169 ? -13.939 4.720 0.932 1.00 91.88 169 VAL A N 1
ATOM 1400 C CA . VAL A 1 169 ? -13.925 3.341 1.427 1.00 91.88 169 VAL A CA 1
ATOM 1401 C C . VAL A 1 169 ? -15.061 3.211 2.436 1.00 91.88 169 VAL A C 1
ATOM 1403 O O . VAL A 1 169 ? -14.992 3.793 3.522 1.00 91.88 169 VAL A O 1
ATOM 1406 N N . ASP A 1 170 ? -16.100 2.463 2.085 1.00 91.19 170 ASP A N 1
ATOM 1407 C CA . ASP A 1 170 ? -17.381 2.500 2.807 1.00 91.19 170 ASP A CA 1
ATOM 1408 C C . ASP A 1 170 ? -17.439 1.495 3.958 1.00 91.19 170 ASP A C 1
ATOM 1410 O O . ASP A 1 170 ? -18.311 1.561 4.826 1.00 91.19 170 ASP A O 1
ATOM 1414 N N . SER A 1 171 ? -16.500 0.547 3.991 1.00 94.75 171 SER A N 1
ATOM 1415 C CA . SER A 1 171 ? -16.454 -0.465 5.038 1.00 94.75 171 SER A CA 1
ATOM 1416 C C . SER A 1 171 ? -15.046 -0.747 5.536 1.00 94.75 171 SER A C 1
ATOM 1418 O O . SER A 1 171 ? -14.054 -0.682 4.809 1.00 94.75 171 SER A O 1
ATOM 1420 N N . ASN A 1 172 ? -14.968 -1.167 6.799 1.00 93.62 172 ASN A N 1
ATOM 1421 C CA . ASN A 1 172 ? -13.712 -1.630 7.369 1.00 93.62 172 ASN A CA 1
ATOM 1422 C C . ASN A 1 172 ? -13.159 -2.858 6.631 1.00 93.62 172 ASN A C 1
ATOM 1424 O O . ASN A 1 172 ? -11.949 -3.047 6.579 1.00 93.62 172 ASN A O 1
ATOM 1428 N N . GLN A 1 173 ? -14.039 -3.709 6.093 1.00 97.06 173 GLN A N 1
ATOM 1429 C CA . GLN A 1 173 ? -13.617 -4.901 5.364 1.00 97.06 173 GLN A CA 1
ATOM 1430 C C . GLN A 1 173 ? -12.952 -4.525 4.037 1.00 97.06 173 GLN A C 1
ATOM 1432 O O . GLN A 1 173 ? -11.862 -5.013 3.767 1.00 97.06 173 GLN A O 1
ATOM 1437 N N . GLU A 1 174 ? -13.534 -3.587 3.284 1.00 96.19 174 GLU A N 1
ATOM 1438 C CA . GLU A 1 174 ? -12.927 -3.058 2.055 1.00 96.19 174 GLU A CA 1
ATOM 1439 C C . GLU A 1 174 ? -11.533 -2.473 2.337 1.00 96.19 174 GLU A C 1
ATOM 1441 O O . GLU A 1 174 ? -10.567 -2.813 1.659 1.00 96.19 174 GLU A O 1
ATOM 1446 N N . ALA A 1 175 ? -11.385 -1.686 3.411 1.00 96.69 175 ALA A N 1
ATOM 1447 C CA . ALA A 1 175 ? -10.079 -1.165 3.816 1.00 96.69 175 ALA A CA 1
ATOM 1448 C C . ALA A 1 175 ? -9.058 -2.279 4.106 1.00 96.69 175 ALA A C 1
ATOM 1450 O O . ALA A 1 175 ? -7.883 -2.149 3.763 1.00 96.69 175 ALA A O 1
ATOM 1451 N N . LYS A 1 176 ? -9.486 -3.371 4.751 1.00 97.94 176 LYS A N 1
ATOM 1452 C CA . LYS A 1 176 ? -8.614 -4.514 5.055 1.00 97.94 176 LYS A CA 1
ATOM 1453 C C . LYS A 1 176 ? -8.211 -5.285 3.810 1.00 97.94 176 LYS A C 1
ATOM 1455 O O . LYS A 1 176 ? -7.064 -5.715 3.742 1.00 97.94 176 LYS A O 1
ATOM 1460 N N . ASP A 1 177 ? -9.121 -5.442 2.857 1.00 97.88 177 ASP A N 1
ATOM 1461 C CA . ASP A 1 177 ? -8.847 -6.135 1.601 1.00 97.88 177 ASP A CA 1
ATOM 1462 C C . ASP A 1 177 ? -7.811 -5.352 0.777 1.00 97.88 177 ASP A C 1
ATOM 1464 O O . ASP A 1 177 ? -6.795 -5.923 0.380 1.00 97.88 177 ASP A O 1
ATOM 1468 N N . ILE A 1 178 ? -7.978 -4.027 0.666 1.00 97.81 178 ILE A N 1
ATOM 1469 C CA . ILE A 1 178 ? -7.007 -3.127 0.014 1.00 97.81 178 ILE A CA 1
ATOM 1470 C C . ILE A 1 178 ? -5.645 -3.172 0.722 1.00 97.81 178 ILE A C 1
ATOM 1472 O O . ILE A 1 178 ? -4.599 -3.275 0.084 1.00 97.81 178 ILE A O 1
ATOM 1476 N N . LEU A 1 179 ? -5.629 -3.105 2.059 1.00 98.44 179 LEU A N 1
ATOM 1477 C CA . LEU A 1 179 ? -4.381 -3.166 2.829 1.00 98.44 179 LEU A CA 1
ATOM 1478 C C . LEU A 1 179 ? -3.676 -4.515 2.676 1.00 98.44 179 LEU A C 1
ATOM 1480 O O . LEU A 1 179 ? -2.450 -4.552 2.617 1.00 98.44 179 LEU A O 1
ATOM 1484 N N . LYS A 1 180 ? -4.431 -5.613 2.599 1.00 98.50 180 LYS A N 1
ATOM 1485 C CA . LYS A 1 180 ? -3.867 -6.945 2.389 1.00 98.50 180 LYS A CA 1
ATOM 1486 C C . LYS A 1 180 ? -3.162 -7.039 1.036 1.00 98.50 180 LYS A C 1
ATOM 1488 O O . LYS A 1 180 ? -2.023 -7.494 1.000 1.00 98.50 180 LYS A O 1
ATOM 1493 N N . GLU A 1 181 ? -3.799 -6.566 -0.033 1.00 98.38 181 GLU A N 1
ATOM 1494 C CA . GLU A 1 181 ? -3.178 -6.496 -1.362 1.00 98.38 181 GLU A CA 1
ATOM 1495 C C . GLU A 1 181 ? -1.905 -5.637 -1.338 1.00 98.38 181 GLU A C 1
ATOM 1497 O O . GLU A 1 181 ? -0.859 -6.051 -1.843 1.00 98.38 181 GLU A O 1
ATOM 1502 N N . ALA A 1 182 ? -1.949 -4.487 -0.655 1.00 98.38 182 ALA A N 1
ATOM 1503 C CA . ALA A 1 182 ? -0.774 -3.643 -0.475 1.00 98.38 182 ALA A CA 1
ATOM 1504 C C . ALA A 1 182 ? 0.380 -4.394 0.212 1.00 98.38 182 ALA A C 1
ATOM 1506 O O . ALA A 1 182 ? 1.517 -4.304 -0.240 1.00 98.38 182 ALA A O 1
ATOM 1507 N N . PHE A 1 183 ? 0.117 -5.163 1.275 1.00 98.56 183 PHE A N 1
ATOM 1508 C CA . PHE A 1 183 ? 1.166 -5.914 1.977 1.00 98.56 183 PHE A CA 1
ATOM 1509 C C . PHE A 1 183 ? 1.798 -7.002 1.112 1.00 98.56 183 PHE A C 1
ATOM 1511 O O . PHE A 1 183 ? 3.015 -7.159 1.153 1.00 98.56 183 PHE A O 1
ATOM 1518 N N . GLU A 1 184 ? 1.010 -7.694 0.289 1.00 98.38 184 GLU A N 1
ATOM 1519 C CA . GLU A 1 184 ? 1.530 -8.682 -0.664 1.00 98.38 184 GLU A CA 1
ATOM 1520 C C . GLU A 1 184 ? 2.464 -8.031 -1.701 1.00 98.38 184 GLU A C 1
ATOM 1522 O O . GLU A 1 184 ? 3.471 -8.619 -2.101 1.00 98.38 184 GLU A O 1
ATOM 1527 N N . LEU A 1 185 ? 2.169 -6.796 -2.121 1.00 98.44 185 LEU A N 1
ATOM 1528 C CA . LEU A 1 185 ? 3.062 -6.006 -2.973 1.00 98.44 185 LEU A CA 1
ATOM 1529 C C . LEU A 1 185 ? 4.299 -5.521 -2.204 1.00 98.44 185 LEU A C 1
ATOM 1531 O O . LEU A 1 185 ? 5.409 -5.559 -2.732 1.00 98.44 185 LEU A O 1
ATOM 1535 N N . PHE A 1 186 ? 4.145 -5.085 -0.957 1.00 97.44 186 PHE A N 1
ATOM 1536 C CA . PHE A 1 186 ? 5.266 -4.592 -0.152 1.00 97.44 186 PHE A CA 1
ATOM 1537 C C . PHE A 1 186 ? 6.263 -5.703 0.162 1.00 97.44 186 PHE A C 1
ATOM 1539 O O . PHE A 1 186 ? 7.462 -5.471 0.106 1.00 97.44 186 PHE A O 1
ATOM 1546 N N . ASP A 1 187 ? 5.793 -6.916 0.427 1.00 97.75 187 ASP A N 1
ATOM 1547 C CA . ASP A 1 187 ? 6.659 -8.076 0.628 1.00 97.75 187 ASP A CA 1
ATOM 1548 C C . ASP A 1 187 ? 7.500 -8.365 -0.625 1.00 97.75 187 ASP A C 1
ATOM 1550 O O . ASP A 1 187 ? 8.729 -8.421 -0.568 1.00 97.75 187 ASP A O 1
ATOM 1554 N N . LYS A 1 188 ? 6.862 -8.370 -1.804 1.00 97.50 188 LYS A N 1
ATOM 1555 C CA . LYS A 1 188 ? 7.556 -8.512 -3.096 1.00 97.50 188 LYS A CA 1
ATOM 1556 C C . LYS A 1 188 ? 8.575 -7.404 -3.363 1.00 97.50 188 LYS A C 1
ATOM 1558 O O . LYS A 1 188 ? 9.616 -7.680 -3.959 1.00 97.50 188 LYS A O 1
ATOM 1563 N N . TYR A 1 189 ? 8.320 -6.170 -2.922 1.00 95.94 189 TYR A N 1
ATOM 1564 C CA . TYR A 1 189 ? 9.311 -5.093 -3.013 1.00 95.94 189 TYR A CA 1
ATOM 1565 C C . TYR A 1 189 ? 10.618 -5.484 -2.308 1.00 95.94 189 TYR A C 1
ATOM 1567 O O . TYR A 1 189 ? 11.697 -5.319 -2.884 1.00 95.94 189 TYR A O 1
ATOM 1575 N N . TYR A 1 190 ? 10.517 -6.050 -1.102 1.00 94.69 190 TYR A N 1
ATOM 1576 C CA . TYR A 1 190 ? 11.679 -6.488 -0.331 1.00 94.69 190 TYR A CA 1
ATOM 1577 C C . TYR A 1 190 ? 12.382 -7.713 -0.925 1.00 94.69 190 TYR A C 1
ATOM 1579 O O . TYR A 1 190 ? 13.577 -7.863 -0.717 1.00 94.69 190 TYR A O 1
ATOM 1587 N N . ILE A 1 191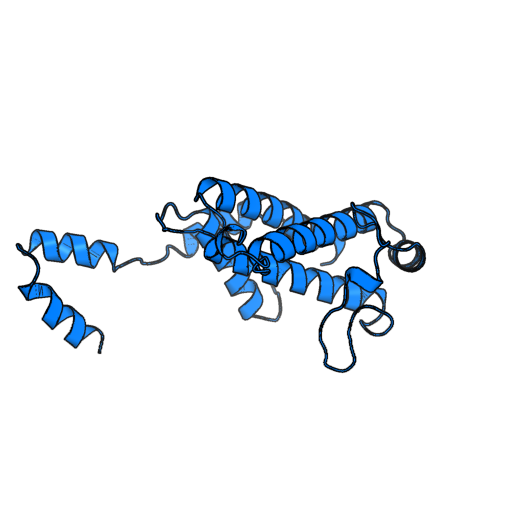 ? 11.691 -8.539 -1.715 1.00 94.69 191 ILE A N 1
ATOM 1588 C CA . ILE A 1 191 ? 12.307 -9.655 -2.454 1.00 94.69 191 ILE A CA 1
ATOM 1589 C C . ILE A 1 191 ? 13.106 -9.158 -3.670 1.00 94.69 191 ILE A C 1
ATOM 1591 O O . ILE A 1 191 ? 14.180 -9.678 -3.976 1.00 94.69 191 ILE A O 1
ATOM 1595 N N . TYR A 1 192 ? 12.566 -8.193 -4.420 1.00 94.44 192 TYR A N 1
ATOM 1596 C CA . TYR A 1 192 ? 13.090 -7.851 -5.749 1.00 94.44 192 TYR A CA 1
ATOM 1597 C C . TYR A 1 192 ? 14.057 -6.661 -5.782 1.00 94.44 192 TYR A C 1
ATOM 1599 O O . TYR A 1 192 ? 14.870 -6.572 -6.716 1.00 94.44 192 TYR A O 1
ATOM 1607 N N . PHE A 1 193 ? 13.946 -5.734 -4.824 1.00 91.50 193 PHE A N 1
ATOM 1608 C CA . PHE A 1 193 ? 14.623 -4.432 -4.877 1.00 91.50 193 PHE A CA 1
ATOM 1609 C C . PHE A 1 193 ? 15.417 -4.059 -3.624 1.00 91.50 193 PHE A C 1
ATOM 1611 O O . PHE A 1 193 ? 16.119 -3.043 -3.667 1.00 91.50 193 PHE A O 1
ATOM 1618 N N . VAL A 1 194 ? 15.337 -4.830 -2.542 1.00 89.50 194 VAL A N 1
ATOM 1619 C CA . VAL A 1 194 ? 16.120 -4.626 -1.310 1.00 89.50 194 VAL A CA 1
ATOM 1620 C C . VAL A 1 194 ? 17.081 -5.791 -1.137 1.00 89.50 194 VAL A C 1
ATOM 1622 O O . VAL A 1 194 ? 18.265 -5.502 -0.862 1.00 89.50 194 VAL A O 1
#

pLDDT: mean 82.92, std 14.48, range [46.34, 98.56]